Protein 7UE2 (pdb70)

Sequence (323 aa):
MDEEREKLKEKLK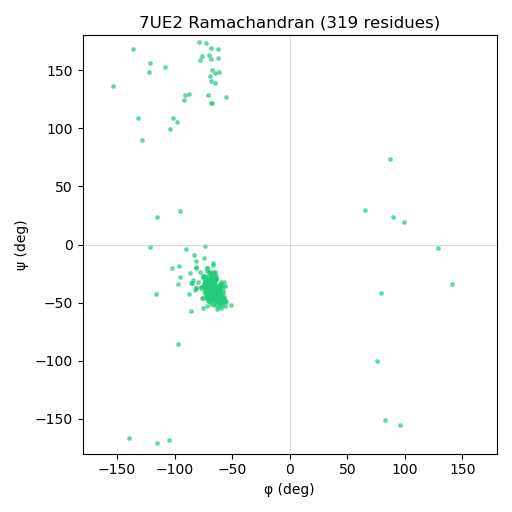EVLRRAKEAKKKGDKEKLIELAYEAAALAAWIIHKDSNDDEIVELAKEALKLVLEAAKEAKKNGDKEKLIKLAYLAAAVAAWIIHTDGDDDEIVELAKEALKLVLEAAKEAKKNGDKEKLIKLAYLAAAVAAWIITTDGDDDEIVELAKEALKLVLEAAKEAKKNGDKEKLIKLAYLAAAVAAWIIHTDGDDDEIVELAKEALKLVLEAAKEAKKNGDKEKLIKLAYLAAAVAAWIITTDGDDEEIVELAKEALKLVKEAAEEAEKQGDEELREKLRYLSEAVREWIERNDPLPPLPPLPPLPPLPPLPP

Radius of gyration: 20.96 Å; Cα contacts (8 Å, |Δi|>4): 457; chains: 2; bounding box: 50×65×43 Å

Structure (mmCIF, N/CA/C/O backbone):
data_7UE2
#
_entry.id   7UE2
#
_cell.length_a   124.470
_cell.length_b   124.470
_cell.length_c   104.960
_cell.angle_alpha   90.000
_cell.angle_beta   90.000
_cell.angle_gamma   90.000
#
_symmetry.space_group_name_H-M   'I 4 2 2'
#
loop_
_entity.id
_entity.type
_entity.pdbx_description
1 polymer RPB_PLP3_R6
2 polymer 'PLPx6 peptide'
#
loop_
_atom_site.group_PDB
_atom_site.id
_atom_site.type_symbol
_atom_site.label_atom_id
_atom_site.label_alt_id
_atom_site.label_comp_id
_atom_site.label_asym_id
_atom_site.label_entity_id
_atom_site.label_seq_id
_atom_site.pdbx_PDB_ins_code
_atom_site.Cartn_x
_atom_site.Cartn_y
_atom_site.Cartn_z
_atom_site.occupancy
_atom_site.B_iso_or_equiv
_atom_site.auth_seq_id
_atom_site.auth_comp_id
_atom_site.auth_asym_id
_atom_site.auth_atom_id
_atom_site.pdbx_PDB_model_num
ATOM 1 N N . MET A 1 1 ? -13.27361 -27.26458 -45.55649 1.000 109.62575 0 MET A N 1
ATOM 2 C CA . MET A 1 1 ? -14.20127 -26.14507 -45.45824 1.000 97.07361 0 MET A CA 1
ATOM 3 C C . MET A 1 1 ? -14.93560 -26.11647 -44.12768 1.000 99.69283 0 MET A C 1
ATOM 4 O O . MET A 1 1 ? -14.52339 -26.75688 -43.16373 1.000 101.20391 0 MET A O 1
ATOM 9 N N . ASP A 1 2 ? -16.03443 -25.36545 -44.09085 1.000 84.31778 1 ASP A N 1
ATOM 10 C CA . ASP A 1 2 ? -16.89292 -25.26890 -42.91343 1.000 83.05716 1 ASP A CA 1
ATOM 11 C C . ASP A 1 2 ? -18.13527 -26.10686 -43.19179 1.000 84.26778 1 ASP A C 1
ATOM 12 O O . ASP A 1 2 ? -19.05374 -25.66450 -43.88613 1.000 82.70802 1 ASP A O 1
ATOM 17 N N . GLU A 1 3 ? -18.15164 -27.32897 -42.65225 1.000 82.44588 2 GLU A N 1
ATOM 18 C CA . GLU A 1 3 ? -19.28078 -28.22702 -42.87098 1.000 84.72581 2 GLU A CA 1
ATOM 19 C C . GLU A 1 3 ? -20.58329 -27.62370 -42.36033 1.000 82.02384 2 GLU A C 1
ATOM 20 O O . GLU A 1 3 ? -21.65111 -27.87587 -42.93006 1.000 84.52982 2 GLU A O 1
ATOM 26 N N . GLU A 1 4 ? -20.51463 -26.81650 -41.29961 1.000 81.99923 3 GLU A N 1
ATOM 27 C CA . GLU A 1 4 ? -21.72514 -26.23159 -40.73274 1.000 77.04283 3 GLU A CA 1
ATOM 28 C C . GLU A 1 4 ? -22.31825 -25.17095 -41.65483 1.000 79.50418 3 GLU A C 1
ATOM 29 O O . GLU A 1 4 ? -23.54420 -25.06972 -41.77702 1.000 77.22427 3 GLU A O 1
ATOM 35 N N . ARG A 1 5 ? -21.47034 -24.37262 -42.31173 1.000 93.12287 4 ARG A N 1
ATOM 36 C CA . ARG A 1 5 ? -21.96059 -23.45290 -43.33759 1.000 91.03297 4 ARG A CA 1
ATOM 37 C C . ARG A 1 5 ? -22.73932 -24.19821 -44.41476 1.000 93.30649 4 ARG A C 1
ATOM 38 O O . ARG A 1 5 ? -23.84182 -23.78947 -44.79630 1.000 94.25449 4 ARG A O 1
ATOM 46 N N . GLU A 1 6 ? -22.17505 -25.29909 -44.91791 1.000 84.01156 5 GLU A N 1
ATOM 47 C CA . GLU A 1 6 ? -22.81840 -26.04341 -45.99632 1.000 83.15915 5 GLU A CA 1
ATOM 48 C C . GLU A 1 6 ? -24.15603 -26.61906 -45.54674 1.000 80.96679 5 GLU A C 1
ATOM 49 O O . GLU A 1 6 ? -25.16293 -26.49936 -46.25317 1.000 79.84940 5 GLU A O 1
ATOM 55 N N . LYS A 1 7 ? -24.18648 -27.24663 -44.36712 1.000 83.70715 6 LYS A N 1
ATOM 56 C CA . LYS A 1 7 ? -25.43028 -27.82955 -43.86969 1.000 80.66275 6 LYS A CA 1
ATOM 57 C C . LYS A 1 7 ? -26.48515 -26.75847 -43.62348 1.000 79.44542 6 LYS A C 1
ATOM 58 O O . LYS A 1 7 ? -27.64433 -26.91412 -44.02220 1.000 79.11904 6 LYS A O 1
ATOM 64 N N . LEU A 1 8 ? -26.10471 -25.66496 -42.95735 1.000 75.90342 7 LEU A N 1
ATOM 65 C CA . LEU A 1 8 ? -27.03518 -24.55366 -42.78455 1.000 76.25790 7 LEU A CA 1
ATOM 66 C C . LEU A 1 8 ? -27.50375 -24.00698 -44.12527 1.000 75.47987 7 LEU A C 1
ATOM 67 O O . LEU A 1 8 ? -28.66091 -23.59315 -44.25712 1.000 75.51921 7 LEU A O 1
ATOM 72 N N . LYS A 1 9 ? -26.62774 -24.01405 -45.13115 1.000 76.80218 8 LYS A N 1
ATOM 73 C CA . LYS A 1 9 ? -26.99775 -23.51212 -46.44926 1.000 75.58640 8 LYS A CA 1
ATOM 74 C C . LYS A 1 9 ? -28.07265 -24.38595 -47.08835 1.000 79.99113 8 LYS A C 1
ATOM 75 O O . LYS A 1 9 ? -29.11972 -23.88680 -47.51644 1.000 79.90428 8 LYS A O 1
ATOM 81 N N . GLU A 1 10 ? -27.83822 -25.69957 -47.15157 1.000 82.40597 9 GLU A N 1
ATOM 82 C CA . GLU A 1 10 ? -28.81310 -26.58624 -47.78006 1.000 83.41526 9 GLU A CA 1
ATOM 83 C C . GLU A 1 10 ? -30.05193 -26.77133 -46.91146 1.000 83.24015 9 GLU A C 1
ATOM 84 O O . GLU A 1 10 ? -31.14387 -27.01526 -47.43759 1.000 82.71951 9 GLU A O 1
ATOM 90 N N . LYS A 1 11 ? -29.90703 -26.66167 -45.58873 1.000 82.86050 10 LYS A N 1
ATOM 91 C CA . LYS A 1 11 ? -31.06738 -26.75782 -44.70928 1.000 79.88533 10 LYS A CA 1
ATOM 92 C C . LYS A 1 11 ? -31.98351 -25.55395 -44.88577 1.000 84.14383 10 LYS A C 1
ATOM 93 O O . LYS A 1 11 ? -33.20864 -25.70293 -44.95487 1.000 90.34219 10 LYS A O 1
ATOM 99 N N . LEU A 1 12 ? -31.40692 -24.35285 -44.97167 1.000 82.15160 11 LEU A N 1
ATOM 100 C CA . LEU A 1 12 ? -32.21559 -23.16148 -45.21049 1.000 80.28841 11 LEU A CA 1
ATOM 101 C C . LEU A 1 12 ? -32.81766 -23.17451 -46.61007 1.000 81.56098 11 LEU A C 1
ATOM 102 O O . LEU A 1 12 ? -33.96183 -22.74745 -46.80430 1.000 84.80546 11 LEU A O 1
ATOM 107 N N . LYS A 1 13 ? -32.06477 -23.66358 -47.59692 1.000 84.57232 12 LYS A N 1
ATOM 108 C CA . LYS A 1 13 ? -32.60169 -23.77259 -48.94769 1.000 82.37266 12 LYS A CA 1
ATOM 109 C C . LYS A 1 13 ? -33.73149 -24.79348 -49.00902 1.000 92.62995 12 LYS A C 1
ATOM 110 O O . LYS A 1 13 ? -34.66464 -24.64071 -49.80615 1.000 92.88798 12 LYS A O 1
ATOM 116 N N . GLU A 1 14 ? -33.67069 -25.82962 -48.16902 1.000 113.99549 13 GLU A N 1
ATOM 117 C CA . GLU A 1 14 ? -34.79205 -26.75582 -48.04301 1.000 113.25113 13 GLU A CA 1
ATOM 118 C C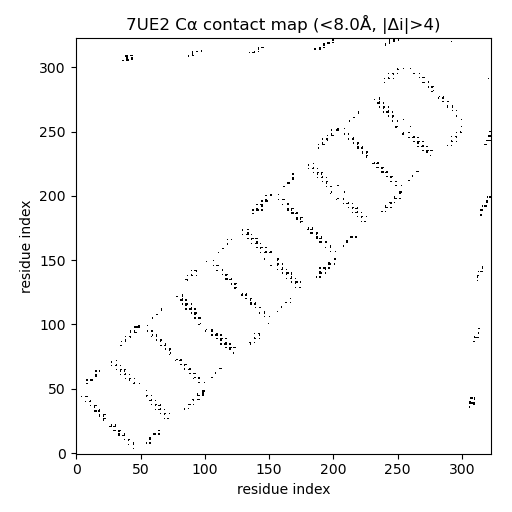 . GLU A 1 14 ? -36.04351 -26.03959 -47.55524 1.000 109.03331 13 GLU A C 1
ATOM 119 O O . GLU A 1 14 ? -37.12264 -26.17557 -48.14333 1.000 114.11228 13 GLU A O 1
ATOM 125 N N . VAL A 1 15 ? -35.91521 -25.27807 -46.46644 1.000 91.29271 14 VAL A N 1
ATOM 126 C CA . VAL A 1 15 ? -37.07733 -24.64873 -45.84682 1.000 89.13142 14 VAL A CA 1
ATOM 127 C C . VAL A 1 15 ? -37.74658 -23.68607 -46.81954 1.000 89.56461 14 VAL A C 1
ATOM 128 O O . VAL A 1 15 ? -38.97802 -23.58422 -46.86614 1.000 86.19124 14 VAL A O 1
ATOM 132 N N . LEU A 1 16 ? -36.95100 -22.97816 -47.62401 1.000 87.55828 15 LEU A N 1
ATOM 133 C CA . LEU A 1 16 ? -37.52847 -22.06272 -48.60293 1.000 86.78249 15 LEU A CA 1
ATOM 134 C C . LEU A 1 16 ? -38.27697 -22.82385 -49.69138 1.000 92.81324 15 LEU A C 1
ATOM 135 O O . LEU A 1 16 ? -39.30350 -22.35132 -50.19404 1.000 98.54008 15 LEU A O 1
ATOM 140 N N . ARG A 1 17 ? -37.77945 -24.00580 -50.06289 1.000 96.05626 16 ARG A N 1
ATOM 141 C CA . ARG A 1 17 ? -38.48360 -24.85079 -51.02341 1.000 95.05791 16 ARG A CA 1
ATOM 142 C C . ARG A 1 17 ? -39.82696 -25.30870 -50.46914 1.000 95.77664 16 ARG A C 1
ATOM 143 O O . ARG A 1 17 ? -40.86486 -25.17131 -51.12658 1.000 97.23934 16 ARG A O 1
ATOM 151 N N . ARG A 1 18 ? -39.82030 -25.86702 -49.25667 1.000 96.54409 17 ARG A N 1
ATOM 152 C CA . ARG A 1 18 ? -41.05918 -26.30418 -48.62033 1.000 94.63262 17 ARG A CA 1
ATOM 153 C C . ARG A 1 18 ? -42.02399 -25.14127 -48.42004 1.000 95.67412 17 ARG A C 1
ATOM 154 O O . ARG A 1 18 ? -43.23846 -25.29479 -48.59654 1.000 98.55490 17 ARG A O 1
ATOM 162 N N . ALA A 1 19 ? -41.50320 -23.96880 -48.04964 1.000 96.98994 18 ALA A N 1
ATOM 163 C CA . ALA A 1 19 ? -42.36789 -22.81120 -47.84542 1.000 90.97259 18 ALA A CA 1
ATOM 164 C C . ALA A 1 19 ? -43.01457 -22.37118 -49.15069 1.000 96.54448 18 ALA A C 1
ATOM 165 O O . ALA A 1 19 ? -44.20579 -22.03958 -49.18150 1.000 97.77934 18 ALA A O 1
ATOM 167 N N . LYS A 1 20 ? -42.24723 -22.36757 -50.24018 1.000 93.29987 19 LYS A N 1
ATOM 168 C CA . LYS A 1 20 ? -42.81112 -22.02361 -51.53741 1.000 97.41356 19 LYS A CA 1
ATOM 169 C C . LYS A 1 20 ? -43.80652 -23.07408 -52.01103 1.000 103.97382 19 LYS A C 1
ATOM 170 O O . LYS A 1 20 ? -44.69952 -22.75670 -52.80473 1.000 107.18697 19 LYS A O 1
ATOM 176 N N . GLU A 1 21 ? -43.68150 -24.30973 -51.52202 1.000 117.01336 20 GLU A N 1
ATOM 177 C CA . GLU A 1 21 ? -44.66726 -25.34829 -51.80183 1.000 118.90447 20 GLU A CA 1
ATOM 178 C C . GLU A 1 21 ? -45.93509 -25.14559 -50.97929 1.000 114.83341 20 GLU A C 1
ATOM 179 O O . GLU A 1 21 ? -47.04768 -25.24321 -51.50780 1.000 120.26367 20 GLU A O 1
ATOM 185 N N . ALA A 1 22 ? -45.78477 -24.86394 -49.68194 1.000 107.21279 21 ALA A N 1
ATOM 186 C CA . ALA A 1 22 ? -46.95087 -24.65900 -48.82753 1.000 106.51185 21 ALA A CA 1
ATOM 187 C C . ALA A 1 22 ? -47.72133 -23.40899 -49.23404 1.000 111.94960 21 ALA A C 1
ATOM 188 O O . ALA A 1 22 ? -48.95475 -23.37670 -49.14728 1.000 114.39872 21 ALA A O 1
ATOM 190 N N . LYS A 1 23 ? -47.01167 -22.36776 -49.67319 1.000 108.94376 22 LYS A N 1
ATOM 191 C CA . LYS A 1 23 ? -47.68119 -21.18220 -50.19793 1.000 106.58740 22 LYS A CA 1
ATOM 192 C C . LYS A 1 23 ? -48.48032 -21.52351 -51.44869 1.000 107.22493 22 LYS A C 1
ATOM 193 O O . LYS A 1 23 ? -49.64631 -21.13405 -51.58372 1.000 104.02483 22 LYS A O 1
ATOM 199 N N . LYS A 1 24 ? -47.86277 -22.26152 -52.37451 1.000 108.50743 23 LYS A N 1
ATOM 200 C CA . LYS A 1 24 ? -48.56308 -22.68904 -53.58037 1.000 109.16425 23 LYS A CA 1
ATOM 201 C C . LYS A 1 24 ? -49.73666 -23.60132 -53.24392 1.000 112.73418 23 LYS A C 1
ATOM 202 O O . LYS A 1 24 ? -50.80793 -23.49720 -53.85291 1.000 111.45103 23 LYS A O 1
ATOM 208 N N . LYS A 1 25 ? -49.55916 -24.49259 -52.26426 1.000 116.74388 24 LYS A N 1
ATOM 209 C CA . LYS A 1 25 ? -50.59780 -25.47160 -51.95736 1.000 110.99271 24 LYS A CA 1
ATOM 210 C C . LYS A 1 25 ? -51.78659 -24.81944 -51.26030 1.000 108.76269 24 LYS A C 1
ATOM 211 O O . LYS A 1 25 ? -52.94140 -25.10570 -51.59588 1.000 106.48108 24 LYS A O 1
ATOM 217 N N . GLY A 1 26 ? -51.53033 -23.94164 -50.29336 1.000 114.43842 25 GLY A N 1
ATOM 218 C CA . GLY A 1 26 ? -52.60552 -23.18225 -49.68651 1.000 114.20191 25 GLY A CA 1
ATOM 219 C C . GLY A 1 26 ? -52.66535 -23.20346 -48.17104 1.000 120.00348 25 GLY A C 1
ATOM 220 O O . GLY A 1 26 ? -53.52664 -22.54139 -47.58624 1.000 118.03654 25 GLY A O 1
ATOM 221 N N . ASP A 1 27 ? -51.77719 -23.94636 -47.51301 1.000 132.26732 26 ASP A N 1
ATOM 222 C CA . ASP A 1 27 ? -51.77125 -24.00341 -46.05631 1.000 130.59911 26 ASP A CA 1
ATOM 223 C C . ASP A 1 27 ? -50.91587 -22.86801 -45.50856 1.000 125.33475 26 ASP A C 1
ATOM 224 O O . ASP A 1 27 ? -49.76757 -22.68525 -45.92705 1.000 122.86532 26 ASP A O 1
ATOM 229 N N . LYS A 1 28 ? -51.48023 -22.11353 -44.56741 1.000 120.81802 27 LYS A N 1
ATOM 230 C CA . LYS A 1 28 ? -50.84404 -20.91168 -44.04567 1.000 111.76041 27 LYS A CA 1
ATOM 231 C C . LYS A 1 28 ? -50.08929 -21.14103 -42.74595 1.000 105.90885 27 LYS A C 1
ATOM 232 O O . LYS A 1 28 ? -49.05504 -20.50262 -42.52357 1.000 98.40603 27 LYS A O 1
ATOM 238 N N . GLU A 1 29 ? -50.57546 -22.03751 -41.88572 1.000 111.09753 28 GLU A N 1
ATOM 239 C CA . GLU A 1 29 ? -49.95889 -22.20042 -40.57404 1.000 108.66567 28 GLU A CA 1
ATOM 240 C C . GLU A 1 29 ? -48.59060 -22.86156 -40.68127 1.000 108.24169 28 GLU A C 1
ATOM 241 O O . GLU A 1 29 ? -47.67844 -22.53542 -39.91264 1.000 108.23801 28 GLU A O 1
ATOM 247 N N . LYS A 1 30 ? -48.42554 -23.79575 -41.62206 1.000 103.36339 29 LYS A N 1
ATOM 248 C CA . LYS A 1 30 ? -47.09534 -24.33886 -41.87231 1.000 99.32784 29 LYS A CA 1
ATOM 249 C C . LYS A 1 30 ? -46.17539 -23.28627 -42.47323 1.000 94.85010 29 LYS A C 1
ATOM 250 O O . LYS A 1 30 ? -44.96745 -23.29811 -42.21097 1.000 90.90393 29 LYS A O 1
ATOM 256 N N . LEU A 1 31 ? -46.72574 -22.36976 -43.27405 1.000 93.06894 30 LEU A N 1
ATOM 257 C CA . LEU A 1 31 ? -45.91490 -21.29466 -43.83267 1.000 85.33637 30 LEU A CA 1
ATOM 258 C C . LEU A 1 31 ? -45.39331 -20.36820 -42.74166 1.000 81.59769 30 LEU A C 1
ATOM 259 O O . LEU A 1 31 ? -44.30301 -19.80202 -42.87944 1.000 77.54296 30 LEU A O 1
ATOM 264 N N . ILE A 1 32 ? -46.14832 -20.20471 -41.65354 1.000 82.24870 31 ILE A N 1
ATOM 265 C CA . ILE A 1 32 ? -45.65035 -19.43028 -40.52171 1.000 80.12380 31 ILE A CA 1
ATOM 266 C C . ILE A 1 32 ? -44.57403 -20.20971 -39.77621 1.000 80.06050 31 ILE A C 1
ATOM 267 O O . ILE A 1 32 ? -43.53851 -19.65007 -39.39275 1.000 74.72110 31 ILE A O 1
ATOM 272 N N . GLU A 1 33 ? -44.80098 -21.50967 -39.55717 1.000 79.17918 32 GLU A N 1
ATOM 273 C CA . GLU A 1 33 ? -43.78008 -22.35743 -38.94568 1.000 79.86811 32 GLU A CA 1
ATOM 274 C C . GLU A 1 33 ? -42.48692 -22.32202 -39.75016 1.000 74.02416 32 GLU A C 1
ATOM 275 O O . GLU A 1 33 ? -41.40008 -22.12417 -39.19488 1.000 69.20555 32 GLU A O 1
ATOM 281 N N . LEU A 1 34 ? -42.58960 -22.50690 -41.06907 1.000 74.55355 33 LEU A N 1
ATOM 282 C CA . LEU A 1 34 ? -41.40340 -22.48245 -41.91730 1.000 77.49157 33 LEU A CA 1
ATOM 283 C C . LEU A 1 34 ? -40.73227 -21.11579 -41.90647 1.000 68.86595 33 LEU A C 1
ATOM 284 O O . LEU A 1 34 ? -39.51270 -21.02314 -42.08500 1.000 68.99328 33 LEU A O 1
ATOM 289 N N . ALA A 1 35 ? -41.50471 -20.04802 -41.69444 1.000 72.92786 34 ALA A N 1
ATOM 290 C CA . ALA A 1 35 ? -40.90688 -18.72652 -41.54999 1.000 64.01869 34 ALA A CA 1
ATOM 291 C C . ALA A 1 35 ? -40.09533 -18.62993 -40.26436 1.000 62.91727 34 ALA A C 1
ATOM 292 O O . ALA A 1 35 ? -39.01041 -18.03650 -40.25527 1.000 66.34596 34 ALA A O 1
ATOM 294 N N . TYR A 1 36 ? -40.60575 -19.20088 -39.16840 1.000 59.09522 35 TYR A N 1
ATOM 295 C CA . TYR A 1 36 ? -39.83964 -19.23642 -37.92590 1.000 60.27550 35 TYR A CA 1
ATOM 296 C C . TYR A 1 36 ? -38.49714 -19.92229 -38.14253 1.000 63.68125 35 TYR A C 1
ATOM 297 O O . TYR A 1 36 ? -37.44721 -19.40765 -37.74004 1.000 61.66147 35 TYR A O 1
ATOM 306 N N . GLU A 1 37 ? -38.51674 -21.08781 -38.79222 1.000 66.61241 36 GLU A N 1
ATOM 307 C CA . GLU A 1 37 ? -37.29322 -21.85522 -38.99336 1.000 68.33911 36 GLU A CA 1
ATOM 308 C C . GLU A 1 37 ? -36.34533 -21.14702 -39.95149 1.000 64.40774 36 GLU A C 1
ATOM 309 O O . GLU A 1 37 ? -35.12351 -21.18468 -39.76359 1.000 60.85917 36 GLU A O 1
ATOM 315 N N . ALA A 1 38 ? -36.88778 -20.49756 -40.98422 1.000 61.73444 37 ALA A N 1
ATOM 316 C CA . ALA A 1 38 ? -36.03845 -19.77626 -41.92474 1.000 64.02845 37 ALA A CA 1
ATOM 317 C C . ALA A 1 38 ? -35.31334 -18.62386 -41.24041 1.000 62.73396 37 ALA A C 1
ATOM 318 O O . ALA A 1 38 ? -34.12863 -18.38497 -41.50200 1.000 60.14228 37 ALA A O 1
ATOM 320 N N . ALA A 1 39 ? -36.00485 -17.90750 -40.34774 1.000 59.35285 38 ALA A N 1
ATOM 321 C CA . ALA A 1 39 ? -35.38433 -16.77820 -39.66181 1.000 61.44376 38 ALA A CA 1
ATOM 322 C C . ALA A 1 39 ? -34.25180 -17.23624 -38.75082 1.000 60.12853 38 ALA A C 1
ATOM 323 O O . ALA A 1 39 ? -33.16911 -16.63699 -38.74866 1.000 55.85402 38 ALA A O 1
ATOM 325 N N . ALA A 1 40 ? -34.48027 -18.28921 -37.96389 1.000 55.53694 39 ALA A N 1
ATOM 326 C CA . ALA A 1 40 ? -33.42920 -18.77044 -37.07303 1.000 56.16009 39 ALA A CA 1
ATOM 327 C C . ALA A 1 40 ? -32.22978 -19.27789 -37.86379 1.000 60.78660 39 ALA A C 1
ATOM 328 O O . ALA A 1 40 ? -31.07670 -19.02677 -37.49002 1.000 61.97194 39 ALA A O 1
ATOM 330 N N . LEU A 1 41 ? -32.48290 -19.98461 -38.96869 1.000 59.93247 40 LEU A N 1
ATOM 331 C CA . LEU A 1 41 ? -31.39216 -20.42709 -39.83151 1.000 59.91873 40 LEU A CA 1
ATOM 332 C C . LEU A 1 41 ? -30.65331 -19.24184 -40.43847 1.000 59.85284 40 LEU A C 1
ATOM 333 O O . LEU A 1 41 ? -29.41856 -19.24038 -40.50873 1.000 58.58665 40 LEU A O 1
ATOM 338 N N . ALA A 1 42 ? -31.39205 -18.22016 -40.87622 1.000 59.06214 41 ALA A N 1
ATOM 339 C CA . ALA A 1 42 ? -30.76275 -17.07762 -41.52791 1.000 57.37006 41 ALA A CA 1
ATOM 340 C C . ALA A 1 42 ? -29.92455 -16.26892 -40.54439 1.000 60.62733 41 ALA A C 1
ATOM 341 O O . ALA A 1 42 ? -28.76104 -15.95554 -40.81985 1.000 57.19550 41 ALA A O 1
ATOM 343 N N . ALA A 1 43 ? -30.49635 -15.91996 -39.38872 1.000 58.39580 42 ALA A N 1
ATOM 344 C CA . ALA A 1 43 ? -29.76919 -15.07889 -38.44270 1.000 57.02588 42 ALA A CA 1
ATOM 345 C C . ALA A 1 43 ? -28.52725 -15.77600 -37.90453 1.000 61.39154 42 ALA A C 1
ATOM 346 O O . ALA A 1 43 ? -27.53755 -15.11035 -37.57509 1.000 56.96902 42 ALA A O 1
ATOM 348 N N . TRP A 1 44 ? -28.55404 -17.10554 -37.81082 1.000 55.86437 43 TRP A N 1
ATOM 349 C CA . TRP A 1 44 ? -27.38118 -17.82675 -37.33420 1.000 57.69674 43 TRP A CA 1
ATOM 350 C C . TRP A 1 44 ? -26.34305 -18.02370 -38.43322 1.000 61.77646 43 TRP A C 1
ATOM 351 O O . TRP A 1 44 ? -25.13979 -17.93064 -38.16862 1.000 56.72957 43 TRP A O 1
ATOM 362 N N . ILE A 1 45 ? -26.77728 -18.27979 -39.67084 1.000 59.99876 44 ILE A N 1
ATOM 363 C CA . ILE A 1 45 ? -25.81475 -18.50253 -40.74444 1.000 60.68911 44 ILE A CA 1
ATOM 364 C C . ILE A 1 45 ? -25.02132 -17.23577 -41.04891 1.000 66.33411 44 ILE A C 1
ATOM 365 O O . ILE A 1 45 ? -23.95176 -17.31032 -41.66355 1.000 72.78668 44 ILE A O 1
ATOM 370 N N . ILE A 1 46 ? -25.50423 -16.07197 -40.61832 1.000 63.42404 45 ILE A N 1
ATOM 371 C CA . ILE A 1 46 ? -24.78255 -14.81784 -40.78100 1.000 63.22220 45 ILE A CA 1
ATOM 372 C C . ILE A 1 46 ? -24.38750 -14.22562 -39.43022 1.000 65.38265 45 ILE A C 1
ATOM 373 O O . ILE A 1 46 ? -24.17295 -13.02308 -39.31901 1.000 64.41560 45 ILE A O 1
ATOM 378 N N . HIS A 1 47 ? -24.28641 -15.06599 -38.39644 1.000 63.27379 46 HIS A N 1
ATOM 379 C CA . HIS A 1 47 ? -23.94618 -14.56854 -37.06920 1.000 62.21614 46 HIS A CA 1
ATOM 380 C C . HIS A 1 47 ? -22.52508 -14.02306 -36.99807 1.000 63.80865 46 HIS A C 1
ATOM 381 O O . HIS A 1 47 ? -22.19542 -13.31223 -36.04100 1.000 67.55249 46 HIS A O 1
ATOM 388 N N . LYS A 1 48 ? -21.67994 -14.33555 -37.97784 1.000 70.60730 47 LYS A N 1
ATOM 389 C CA . LYS A 1 48 ? -20.38131 -13.69448 -38.11232 1.000 80.41440 47 LYS A CA 1
ATOM 390 C C . LYS A 1 48 ? -20.15894 -13.34875 -39.57716 1.000 93.29608 47 LYS A C 1
ATOM 391 O O . LYS A 1 48 ? -20.89804 -13.78919 -40.46128 1.000 90.92210 47 LYS A O 1
ATOM 397 N N . ASP A 1 49 ? -19.12879 -12.54322 -39.82226 1.000 123.08446 48 ASP A N 1
ATOM 398 C CA . ASP A 1 49 ? -18.88719 -11.99401 -41.15034 1.000 129.88974 48 ASP A CA 1
ATOM 399 C C . ASP A 1 49 ? -18.46704 -13.09817 -42.11349 1.000 134.64263 48 ASP A C 1
ATOM 400 O O . ASP A 1 49 ? -17.47174 -13.79273 -41.88146 1.000 139.33298 48 ASP A O 1
ATOM 405 N N . SER A 1 50 ? -19.22604 -13.25575 -43.19426 1.000 123.02532 49 SER A N 1
ATOM 406 C CA . SER A 1 50 ? -18.95475 -14.25110 -44.21847 1.000 123.47677 49 SER A CA 1
ATOM 407 C C . SER A 1 50 ? -18.78373 -13.56340 -45.56614 1.000 133.35179 49 SER A C 1
ATOM 408 O O . SER A 1 50 ? -19.39885 -12.52692 -45.83507 1.000 135.02816 49 SER A O 1
ATOM 411 N N . ASN A 1 51 ? -17.93909 -14.15107 -46.41430 1.000 132.30741 50 ASN A N 1
ATOM 412 C CA . ASN A 1 51 ? -17.63766 -13.57914 -47.71992 1.000 133.16925 50 ASN A CA 1
ATOM 413 C C . ASN A 1 51 ? -18.47740 -14.16293 -48.84605 1.000 130.38178 50 ASN A C 1
ATOM 414 O O . ASN A 1 51 ? -18.56751 -13.54575 -49.91353 1.000 130.77176 50 ASN A O 1
ATOM 419 N N . ASP A 1 52 ? -19.08594 -15.32659 -48.63682 1.000 133.07729 51 ASP A N 1
ATOM 420 C CA . ASP A 1 52 ? -19.87174 -15.96483 -49.68296 1.000 129.29083 51 ASP A CA 1
ATOM 421 C C . ASP A 1 52 ? -21.15871 -15.18606 -49.92603 1.000 119.78244 51 ASP A C 1
ATOM 422 O O . ASP A 1 52 ? -21.90421 -14.88671 -48.98755 1.000 113.09312 51 ASP A O 1
ATOM 427 N N . ASP A 1 53 ? -21.41626 -14.86055 -51.19566 1.000 124.65520 52 ASP A N 1
ATOM 428 C CA . ASP A 1 53 ? -22.63217 -14.14326 -51.56031 1.000 117.49408 52 ASP A CA 1
ATOM 429 C C . ASP A 1 53 ? -23.86768 -15.02921 -51.49089 1.000 107.10958 52 ASP A C 1
ATOM 430 O O . ASP A 1 53 ? -24.97543 -14.52149 -51.29047 1.000 110.59778 52 ASP A O 1
ATOM 435 N N . GLU A 1 54 ? -23.71069 -16.34199 -51.67161 1.000 106.06661 53 GLU A N 1
ATOM 436 C CA . GLU A 1 54 ? -24.86629 -17.22898 -51.58574 1.000 102.37343 53 GLU A CA 1
ATOM 437 C C . GLU A 1 54 ? -25.46164 -17.22452 -50.18363 1.000 96.14562 53 GLU A C 1
ATOM 438 O O . GLU A 1 54 ? -26.67298 -17.40975 -50.02270 1.000 89.25150 53 GLU A O 1
ATOM 444 N N . ILE A 1 55 ? -24.63634 -16.98669 -49.16198 1.000 95.41846 54 ILE A N 1
ATOM 445 C CA . ILE A 1 55 ? -25.14323 -16.95778 -47.79400 1.000 84.63120 54 ILE A CA 1
ATOM 446 C C . ILE A 1 55 ? -26.06541 -15.76250 -47.58963 1.000 84.12009 54 ILE A C 1
ATOM 447 O O . ILE A 1 55 ? -27.11388 -15.87221 -46.94170 1.000 79.82660 54 ILE A O 1
ATOM 452 N N . VAL A 1 56 ? -25.70159 -14.60634 -48.14421 1.000 85.48937 55 VAL A N 1
ATOM 453 C CA . VAL A 1 56 ? -26.49842 -13.41210 -47.89498 1.000 81.80810 55 VAL A CA 1
ATOM 454 C C . VAL A 1 56 ? -27.79229 -13.43276 -48.70552 1.000 80.39133 55 VAL A C 1
ATOM 455 O O . VAL A 1 56 ? -28.79562 -12.84776 -48.28341 1.000 77.40255 55 VAL A O 1
ATOM 459 N N . GLU A 1 57 ? -27.81680 -14.11050 -49.85662 1.000 76.41204 56 GLU A N 1
ATOM 460 C CA . GLU A 1 57 ? -29.06007 -14.17747 -50.61876 1.000 81.48121 56 GLU A CA 1
ATOM 461 C C . GLU A 1 57 ? -30.10323 -15.02125 -49.89643 1.000 79.10161 56 GLU A C 1
ATOM 462 O O . GLU A 1 57 ? -31.27058 -14.62671 -49.79739 1.000 78.53974 56 GLU A O 1
ATOM 468 N N . LEU A 1 58 ? -29.70707 -16.19815 -49.40122 1.000 80.71706 57 LEU A N 1
ATOM 469 C CA . LEU A 1 58 ? -30.64204 -17.02440 -48.64213 1.000 78.13105 57 LEU A CA 1
ATOM 470 C C . LEU A 1 58 ? -31.19003 -16.27213 -47.43918 1.000 70.85140 57 LEU A C 1
ATOM 471 O O . LEU A 1 58 ? -32.36653 -16.42137 -47.08987 1.000 74.38491 57 LEU A O 1
ATOM 476 N N . ALA A 1 59 ? -30.35587 -15.45202 -46.79727 1.000 70.25232 58 ALA A N 1
ATOM 477 C CA . ALA A 1 59 ? -30.84223 -14.63625 -45.69135 1.000 68.96665 58 ALA A CA 1
ATOM 478 C C . ALA A 1 59 ? -31.89172 -13.63624 -46.16453 1.000 67.59640 58 ALA A C 1
ATOM 479 O O . ALA A 1 59 ? -32.92187 -13.45101 -45.50658 1.000 61.48033 58 ALA A O 1
ATOM 481 N N . LYS A 1 60 ? -31.65501 -12.98892 -47.30971 1.000 65.92181 59 LYS A N 1
ATOM 482 C CA . LYS A 1 60 ? -32.62901 -12.03323 -47.82719 1.000 64.49865 59 LYS A CA 1
ATOM 483 C C . LYS A 1 60 ? -33.91182 -12.73239 -48.25937 1.000 66.96000 59 LYS A C 1
ATOM 484 O O . LYS A 1 60 ? -35.01348 -12.22751 -48.01184 1.000 63.57942 59 LYS A O 1
ATOM 490 N N . GLU A 1 61 ? -33.79188 -13.89511 -48.90491 1.000 68.50475 60 GLU A N 1
ATOM 491 C CA . GLU A 1 61 ? -34.98125 -14.65150 -49.27990 1.000 66.58241 60 GLU A CA 1
ATOM 492 C C . GLU A 1 61 ? -35.72392 -15.16825 -48.05481 1.000 63.85134 60 GLU A C 1
ATOM 493 O O . GLU A 1 61 ? -36.95608 -15.26911 -48.07678 1.000 64.08806 60 GLU A O 1
ATOM 499 N N . ALA A 1 62 ? -34.99771 -15.49857 -46.98355 1.000 62.32236 61 ALA A N 1
ATOM 500 C CA . ALA A 1 62 ? -35.65203 -15.86343 -45.73176 1.000 61.94072 61 ALA A CA 1
ATOM 501 C C . ALA A 1 62 ? -36.41848 -14.68224 -45.15338 1.000 64.97468 61 ALA A C 1
ATOM 502 O O . ALA A 1 62 ? -37.55365 -14.83872 -44.68561 1.000 61.72276 61 ALA A O 1
ATOM 504 N N . LEU A 1 63 ? -35.81074 -13.49327 -45.17524 1.000 61.42240 62 LEU A N 1
ATOM 505 C CA . LEU A 1 63 ? -36.50792 -12.29130 -44.73336 1.000 58.06000 62 LEU A CA 1
ATOM 506 C C . LEU A 1 63 ? -37.76947 -12.06703 -45.55603 1.000 60.52422 62 LEU A C 1
ATOM 507 O O . LEU A 1 63 ? -38.84483 -11.80128 -45.00634 1.000 55.79034 62 LEU A O 1
ATOM 512 N N . LYS A 1 64 ? -37.65101 -12.17236 -46.88323 1.000 60.61421 63 LYS A N 1
ATOM 513 C CA . LYS A 1 64 ? -38.81728 -12.05461 -47.75303 1.000 60.98782 63 LYS A CA 1
ATOM 514 C C . LYS A 1 64 ? -39.89428 -13.06363 -47.36957 1.000 65.70177 63 LYS A C 1
ATOM 515 O O . LYS A 1 64 ? -41.09222 -12.76597 -47.45091 1.000 69.58524 63 LYS A O 1
ATOM 521 N N . LEU A 1 65 ? -39.48659 -14.25995 -46.93567 1.000 67.07315 64 LEU A N 1
ATOM 522 C CA . LEU A 1 65 ? -40.45631 -15.24620 -46.46988 1.000 66.76962 64 LEU A CA 1
ATOM 523 C C . LEU A 1 65 ? -41.13167 -14.79627 -45.18051 1.000 65.91745 64 LEU A C 1
ATOM 524 O O . LEU A 1 65 ? -42.34007 -14.99132 -45.00669 1.000 74.86210 64 LEU A O 1
ATOM 529 N N . VAL A 1 66 ? -40.36821 -14.20088 -44.26268 1.000 62.80953 65 VAL A N 1
ATOM 530 C CA . VAL A 1 66 ? -40.94564 -13.73160 -43.00654 1.000 62.21478 65 VAL A CA 1
ATOM 531 C C . VAL A 1 66 ? -41.95410 -12.62042 -43.26616 1.000 68.61866 65 VAL A C 1
ATOM 532 O O . VAL A 1 66 ? -43.01597 -12.56411 -42.63326 1.000 68.06550 65 VAL A O 1
ATOM 536 N N . LEU A 1 67 ? -41.64172 -11.72132 -44.20259 1.000 66.20188 66 LEU A N 1
ATOM 537 C CA . LEU A 1 67 ? -42.57019 -10.64527 -44.52723 1.000 64.11880 66 LEU A CA 1
ATOM 538 C C . LEU A 1 67 ? -43.82411 -11.18543 -45.20154 1.000 69.23485 66 LEU A C 1
ATOM 539 O O . LEU A 1 67 ? -44.93413 -10.71965 -44.92089 1.000 75.95644 66 LEU A O 1
ATOM 544 N N . GLU A 1 68 ? -43.66998 -12.16628 -46.09447 1.000 71.57822 67 GLU A N 1
ATOM 545 C CA . GLU A 1 68 ? -44.84040 -12.79810 -46.69486 1.000 76.44258 67 GLU A CA 1
ATOM 546 C C . GLU A 1 68 ? -45.69128 -13.48930 -45.63819 1.000 77.62903 67 GLU A C 1
ATOM 547 O O . GLU A 1 68 ? -46.92054 -13.35475 -45.63463 1.000 85.43491 67 GLU A O 1
ATOM 553 N N . ALA A 1 69 ? -45.05453 -14.22562 -44.72513 1.000 71.24018 68 ALA A N 1
ATOM 554 C CA . ALA A 1 69 ? -45.78821 -14.85176 -43.63305 1.000 75.99213 68 ALA A CA 1
ATOM 555 C C . ALA A 1 69 ? -46.39839 -13.82893 -42.68480 1.000 78.02711 68 ALA A C 1
ATOM 556 O O . ALA A 1 69 ? -47.37720 -14.14359 -42.00026 1.000 85.03523 68 ALA A O 1
ATOM 558 N N . ALA A 1 70 ? -45.85399 -12.61317 -42.63620 1.000 78.40878 69 ALA A N 1
ATOM 559 C CA . ALA A 1 70 ? -46.39797 -11.59693 -41.74315 1.000 76.82734 69 ALA A CA 1
ATOM 560 C C . ALA A 1 70 ? -47.68207 -10.99004 -42.29378 1.000 80.97243 69 ALA A C 1
ATOM 561 O O . ALA A 1 70 ? -48.60869 -10.69526 -41.53025 1.000 80.36199 69 ALA A O 1
ATOM 563 N N . LYS A 1 71 ? -47.75920 -10.79421 -43.60996 1.000 77.89608 70 LYS A N 1
ATOM 564 C CA . LYS A 1 71 ? -48.94710 -10.18330 -44.18843 1.000 82.54628 70 LYS A CA 1
ATOM 565 C C . LYS A 1 71 ? -50.10916 -11.15971 -44.30387 1.000 93.84159 70 LYS A C 1
ATOM 566 O O . LYS A 1 71 ? -51.26513 -10.72305 -44.33591 1.000 103.96778 70 LYS A O 1
ATOM 572 N N . GLU A 1 72 ? -49.83741 -12.46458 -44.35329 1.000 98.20239 71 GLU A N 1
ATOM 573 C CA . GLU A 1 72 ? -50.92544 -13.43212 -44.28043 1.000 100.21846 71 GLU A CA 1
ATOM 574 C C . GLU A 1 72 ? -51.42673 -13.59337 -42.85072 1.000 98.69810 71 GLU A C 1
ATOM 575 O O . GLU A 1 72 ? -52.63026 -13.76276 -42.62883 1.000 115.82448 71 GLU A O 1
ATOM 581 N N . ALA A 1 73 ? -50.52289 -13.53675 -41.86981 1.000 94.68927 72 ALA A N 1
ATOM 582 C CA . ALA A 1 73 ? -50.93724 -13.69319 -40.48024 1.000 94.86261 72 ALA A CA 1
ATOM 583 C C . ALA A 1 73 ? -51.75085 -12.50164 -39.99611 1.000 100.63800 72 ALA A C 1
ATOM 584 O O . ALA A 1 73 ? -52.59413 -12.65371 -39.10446 1.000 104.59414 72 ALA A O 1
ATOM 586 N N . LYS A 1 74 ? -51.51418 -11.31397 -40.56105 1.000 97.05464 73 LYS A N 1
ATOM 587 C CA . LYS A 1 74 ? -52.30516 -10.15017 -40.17499 1.000 98.64330 73 LYS A CA 1
ATOM 588 C C . LYS A 1 74 ? -53.74149 -10.27377 -40.66659 1.000 106.21162 73 LYS A C 1
ATOM 589 O O . LYS A 1 74 ? -54.67562 -9.84320 -39.98126 1.000 104.10900 73 LYS A O 1
ATOM 595 N N . LYS A 1 75 ? -53.93844 -10.85641 -41.85232 1.000 105.19099 74 LYS A N 1
ATOM 596 C CA . LYS A 1 75 ? -55.29027 -11.01542 -42.37558 1.000 101.31032 74 LYS A CA 1
ATOM 597 C C . LYS A 1 75 ? -56.05930 -12.11048 -41.64569 1.000 109.28238 74 LYS A C 1
ATOM 598 O O . LYS A 1 75 ? -57.28213 -12.00577 -41.49911 1.000 119.43145 74 LYS A O 1
ATOM 604 N N . ASN A 1 76 ? -55.37316 -13.15856 -41.17636 1.000 111.25844 75 ASN A N 1
ATOM 605 C CA . ASN A 1 76 ? -56.03795 -14.18045 -40.37308 1.000 111.98087 75 ASN A CA 1
ATOM 606 C C . ASN A 1 76 ? -56.38788 -13.67978 -38.97771 1.000 113.76416 75 ASN A C 1
ATOM 607 O O . ASN A 1 76 ? -57.25171 -14.26978 -38.32066 1.000 115.61598 75 ASN A O 1
ATOM 612 N N . GLY A 1 77 ? -55.73056 -12.62300 -38.50685 1.000 118.42756 76 GLY A N 1
ATOM 613 C CA . GLY A 1 77 ? -56.11764 -11.97921 -37.26847 1.000 119.68476 76 GLY A CA 1
ATOM 614 C C . GLY A 1 77 ? -55.47605 -12.51202 -36.00948 1.000 116.65146 76 GLY A C 1
ATOM 615 O O . GLY A 1 77 ? -56.04727 -12.33988 -34.92714 1.000 116.95008 76 GLY A O 1
ATOM 616 N N . ASP A 1 78 ? -54.30922 -13.14523 -36.10258 1.000 109.62956 77 ASP A N 1
ATOM 617 C CA . ASP A 1 78 ? -53.60327 -13.64826 -34.92952 1.000 108.26215 77 ASP A CA 1
ATOM 618 C C . ASP A 1 78 ? -52.53934 -12.62816 -34.53902 1.000 103.75085 77 ASP A C 1
ATOM 619 O O . ASP A 1 78 ? -51.49974 -12.52022 -35.19740 1.000 95.94864 77 ASP A O 1
ATOM 624 N N . LYS A 1 79 ? -52.80150 -11.88852 -33.45859 1.000 108.11819 78 LYS A N 1
ATOM 625 C CA . LYS A 1 79 ? -51.92436 -10.78588 -33.07806 1.000 100.41685 78 LYS A CA 1
ATOM 626 C C . LYS A 1 79 ? -50.56589 -11.28543 -32.60353 1.000 93.36953 78 LYS A C 1
ATOM 627 O O . LYS A 1 79 ? -49.53716 -10.66079 -32.88691 1.000 91.04983 78 LYS A O 1
ATOM 633 N N . GLU A 1 80 ? -50.53909 -12.40560 -31.87818 1.000 101.40017 79 GLU A N 1
ATOM 634 C CA . GLU A 1 80 ? -49.29636 -12.83599 -31.24443 1.000 105.05958 79 GLU A CA 1
ATOM 635 C C . GLU A 1 80 ? -48.31380 -13.40460 -32.26185 1.000 95.75969 79 GLU A C 1
ATOM 636 O O . GLU A 1 80 ? -47.09997 -13.20597 -32.13347 1.000 92.41941 79 GLU A O 1
ATOM 642 N N . LYS A 1 81 ? -48.80958 -14.11502 -33.27763 1.000 84.18650 80 LYS A N 1
ATOM 643 C CA . LYS A 1 81 ? -47.91568 -14.56376 -34.33954 1.000 82.28502 80 LYS A CA 1
ATOM 644 C C . LYS A 1 81 ? -47.43766 -13.39688 -35.19332 1.000 80.43242 80 LYS A C 1
ATOM 645 O O . LYS A 1 81 ? -46.32818 -13.44188 -35.73627 1.000 73.04894 80 LYS A O 1
ATOM 651 N N . LEU A 1 82 ? -48.24805 -12.34313 -35.31211 1.000 81.89626 81 LEU A N 1
ATOM 652 C CA . LEU A 1 82 ? -47.81416 -11.15722 -36.04251 1.000 72.18266 81 LEU A CA 1
ATOM 653 C C . LEU A 1 82 ? -46.67210 -10.45387 -35.31974 1.000 69.98786 81 LEU A C 1
ATOM 654 O O . LEU A 1 82 ? -45.71959 -9.98787 -35.95641 1.000 67.91712 81 LEU A O 1
ATOM 659 N N . ILE A 1 83 ? -46.74603 -10.37597 -33.98948 1.000 70.68360 82 ILE A N 1
ATOM 660 C CA . ILE A 1 83 ? -45.68916 -9.72701 -33.22039 1.000 69.36809 82 ILE A CA 1
ATOM 661 C C . ILE A 1 83 ? -44.38969 -10.51631 -33.31798 1.000 68.93344 82 ILE A C 1
ATOM 662 O O . ILE A 1 83 ? -43.30834 -9.93829 -33.47978 1.000 70.50205 82 ILE A O 1
ATOM 667 N N . LYS A 1 84 ? -44.46950 -11.84562 -33.22375 1.000 68.38247 83 LYS A N 1
ATOM 668 C CA . LYS A 1 84 ? -43.26296 -12.65972 -33.32973 1.000 68.51980 83 LYS A CA 1
ATOM 669 C C . LYS A 1 84 ? -42.64289 -12.54447 -34.71677 1.000 64.11617 83 LYS A C 1
ATOM 670 O O . LYS A 1 84 ? -41.42075 -12.40299 -34.84577 1.000 60.31510 83 LYS A O 1
ATOM 676 N N . LEU A 1 85 ? -43.46891 -12.59189 -35.76503 1.000 60.78786 84 LEU A N 1
ATOM 677 C CA . LEU A 1 85 ? -42.94927 -12.42472 -37.11877 1.000 58.94232 84 LEU A CA 1
ATOM 678 C C . LEU A 1 85 ? -42.31775 -11.04915 -37.30247 1.000 63.11232 84 LEU A C 1
ATOM 679 O O . LEU A 1 85 ? -41.29511 -10.91252 -37.98619 1.000 61.96002 84 LEU A O 1
ATOM 684 N N . ALA A 1 86 ? -42.91048 -10.01703 -36.69660 1.000 61.86778 85 ALA A N 1
ATOM 685 C CA . ALA A 1 86 ? -42.31142 -8.68853 -36.75581 1.000 58.05265 85 ALA A CA 1
ATOM 686 C C . ALA A 1 86 ? -40.95721 -8.67201 -36.06183 1.000 54.48793 85 ALA A C 1
ATOM 687 O O . ALA A 1 86 ? -39.99353 -8.09804 -36.58358 1.000 56.08793 85 ALA A O 1
ATOM 689 N N . TYR A 1 87 ? -40.86399 -9.30822 -34.89110 1.000 53.64451 86 TYR A N 1
ATOM 690 C CA . TYR A 1 87 ? -39.57485 -9.45509 -34.22180 1.000 57.06681 86 TYR A CA 1
ATOM 691 C C . TYR A 1 87 ? -38.55807 -10.13318 -35.12901 1.000 56.97780 86 TYR A C 1
ATOM 692 O O . TYR A 1 87 ? -37.42380 -9.66448 -35.27357 1.000 55.68341 86 TYR A O 1
ATOM 701 N N . LEU A 1 88 ? -38.95058 -11.24952 -35.74566 1.000 56.92763 87 LEU A N 1
ATOM 702 C CA . LEU A 1 88 ? -38.01870 -11.99347 -36.58348 1.000 55.82827 87 LEU A CA 1
ATOM 703 C C . LEU A 1 88 ? -37.56741 -11.16428 -37.77754 1.000 53.56036 87 LEU A C 1
ATOM 704 O O . LEU A 1 88 ? -36.38021 -11.15542 -38.12035 1.000 55.87448 87 LEU A O 1
ATOM 709 N N . ALA A 1 89 ? -38.49674 -10.44510 -38.41030 1.000 52.75806 88 ALA A N 1
ATOM 710 C CA . ALA A 1 89 ? -38.16271 -9.68853 -39.61297 1.000 51.44260 88 ALA A CA 1
ATOM 711 C C . ALA A 1 89 ? -37.08609 -8.64683 -39.33108 1.000 54.99365 88 ALA A C 1
ATOM 712 O O . ALA A 1 89 ? -36.10171 -8.53985 -40.07221 1.000 52.43391 88 ALA A O 1
ATOM 714 N N . ALA A 1 90 ? -37.25307 -7.87091 -38.25610 1.000 54.43048 89 ALA A N 1
ATOM 715 C CA . ALA A 1 90 ? -36.27876 -6.83007 -37.93988 1.000 54.07511 89 ALA A CA 1
ATOM 716 C C . ALA A 1 90 ? -34.94626 -7.42612 -37.51356 1.000 54.45289 89 ALA A C 1
ATOM 717 O O . ALA A 1 90 ? -33.88398 -6.93440 -37.91493 1.000 48.19001 89 ALA A O 1
ATOM 719 N N . ALA A 1 91 ? -34.98273 -8.47174 -36.68425 1.000 56.90789 90 ALA A N 1
ATOM 720 C CA . ALA A 1 91 ? -33.74821 -9.11287 -36.24654 1.000 53.67876 90 ALA A CA 1
ATOM 721 C C . ALA A 1 91 ? -32.95627 -9.63668 -37.43626 1.000 52.18407 90 ALA A C 1
ATOM 722 O O . ALA A 1 91 ? -31.75440 -9.37332 -37.56307 1.000 50.59728 90 ALA A O 1
ATOM 724 N N . VAL A 1 92 ? -33.62111 -10.37293 -38.32822 1.000 50.68846 91 VAL A N 1
ATOM 725 C CA . VAL A 1 92 ? -32.94985 -10.87177 -39.52489 1.000 56.17763 91 VAL A CA 1
ATOM 726 C C . VAL A 1 92 ? -32.44265 -9.71478 -40.37413 1.000 54.87325 91 VAL A C 1
ATOM 727 O O . VAL A 1 92 ? -31.31893 -9.75175 -40.89173 1.000 57.47323 91 VAL A O 1
ATOM 731 N N . ALA A 1 93 ? -33.25648 -8.66644 -40.52033 1.000 56.07850 92 ALA A N 1
ATOM 732 C CA . ALA A 1 93 ? -32.83477 -7.49206 -41.27714 1.000 56.21396 92 ALA A CA 1
ATOM 733 C C . ALA A 1 93 ? -31.54010 -6.91651 -40.72381 1.000 56.52096 92 ALA A C 1
ATOM 734 O O . ALA A 1 93 ? -30.56566 -6.72938 -41.46111 1.000 60.87375 92 ALA A O 1
ATOM 736 N N . ALA A 1 94 ? -31.50905 -6.64025 -39.41885 1.000 54.95718 93 ALA A N 1
ATOM 737 C CA . ALA A 1 94 ? -30.35116 -5.97256 -38.84113 1.000 55.03172 93 ALA A CA 1
ATOM 738 C C . ALA A 1 94 ? -29.11246 -6.86060 -38.83811 1.000 58.66592 93 ALA A C 1
ATOM 739 O O . ALA A 1 94 ? -27.99317 -6.33841 -38.86473 1.000 59.74304 93 ALA A O 1
ATOM 741 N N . TRP A 1 95 ? -29.27723 -8.18841 -38.80214 1.000 55.38757 94 TRP A N 1
ATOM 742 C CA . TRP A 1 95 ? -28.11501 -9.06001 -38.93606 1.000 57.48372 94 TRP A CA 1
ATOM 743 C C . TRP A 1 95 ? -27.60267 -9.09731 -40.37086 1.000 60.72533 94 TRP A C 1
ATOM 744 O O . TRP A 1 95 ? -26.38872 -9.15719 -40.58970 1.000 61.22597 94 TRP A O 1
ATOM 755 N N . ILE A 1 96 ? -28.50024 -9.06677 -41.36005 1.000 59.44383 95 ILE A N 1
ATOM 756 C CA . ILE A 1 96 ? -28.05125 -8.93472 -42.74428 1.000 64.75670 95 ILE A CA 1
ATOM 757 C C . ILE A 1 96 ? -27.31192 -7.61654 -42.92752 1.000 67.11896 95 ILE A C 1
ATOM 758 O O . ILE A 1 96 ? -26.29687 -7.54471 -43.63150 1.000 72.58050 95 ILE A O 1
ATOM 763 N N . ILE A 1 97 ? -27.79876 -6.55963 -42.27531 1.000 60.01627 96 ILE A N 1
ATOM 764 C CA . ILE A 1 97 ? -27.12783 -5.26461 -42.31871 1.000 67.09224 96 ILE A CA 1
ATOM 765 C C . ILE A 1 97 ? -25.73364 -5.36013 -41.71253 1.000 73.51926 96 ILE A C 1
ATOM 766 O O . ILE A 1 97 ? -24.76427 -4.81587 -42.25564 1.000 78.66915 96 ILE A O 1
ATOM 771 N N . HIS A 1 98 ? -25.61001 -6.05724 -40.58140 1.000 66.93155 97 HIS A N 1
ATOM 772 C CA . HIS A 1 98 ? -24.33516 -6.11103 -39.87282 1.000 67.82803 97 HIS A CA 1
ATOM 773 C C . HIS A 1 98 ? -23.27252 -6.84585 -40.68027 1.000 75.18814 97 HIS A C 1
ATOM 774 O O . HIS A 1 98 ? -22.09966 -6.45519 -40.67237 1.000 81.59940 97 HIS A O 1
ATOM 781 N N . THR A 1 99 ? -23.66038 -7.90365 -41.38885 1.000 80.29753 98 THR A N 1
ATOM 782 C CA . THR A 1 99 ? -22.69676 -8.75915 -42.07538 1.000 89.69567 98 THR A CA 1
ATOM 783 C C . THR A 1 99 ? -22.33734 -8.21877 -43.45788 1.000 95.34598 98 THR A C 1
ATOM 784 O O . THR A 1 99 ? -21.16339 -7.97560 -43.75224 1.000 107.27237 98 THR A O 1
ATOM 788 N N . ASP A 1 100 ? -23.33709 -8.03639 -44.31682 1.000 104.97401 99 ASP A N 1
ATOM 789 C CA . ASP A 1 100 ? -23.07712 -7.60946 -45.68615 1.000 125.52514 99 ASP A CA 1
ATOM 790 C C . ASP A 1 100 ? -22.86561 -6.10691 -45.81162 1.000 135.95179 99 ASP A C 1
ATOM 791 O O . ASP A 1 100 ? -22.36145 -5.65231 -46.84534 1.000 147.51958 99 ASP A O 1
ATOM 796 N N . GLY A 1 101 ? -23.21520 -5.33138 -44.79098 1.000 110.89213 100 GLY A N 1
ATOM 797 C CA . GLY A 1 101 ? -23.05622 -3.89549 -44.86893 1.000 112.90691 100 GLY A CA 1
ATOM 798 C C . GLY A 1 101 ? -24.11970 -3.25696 -45.73399 1.000 110.00111 100 GLY A C 1
ATOM 799 O O . GLY A 1 101 ? -25.25261 -3.05706 -45.28668 1.000 101.10351 100 GLY A O 1
ATOM 800 N N . ASP A 1 102 ? -23.77731 -2.94642 -46.98189 1.000 117.69990 101 ASP A N 1
ATOM 801 C CA . ASP A 1 102 ? -24.69703 -2.27363 -47.89251 1.000 118.17460 101 ASP A CA 1
ATOM 802 C C . ASP A 1 102 ? -24.72309 -2.98328 -49.24112 1.000 117.99026 101 ASP A C 1
ATOM 803 O O . ASP A 1 102 ? -23.75159 -2.92931 -50.00215 1.000 114.24675 101 ASP A O 1
ATOM 808 N N . ASP A 1 103 ? -25.82775 -3.65990 -49.52668 1.000 120.32983 102 ASP A N 1
ATOM 809 C CA . ASP A 1 103 ? -26.18044 -4.02204 -50.88987 1.000 116.70323 102 ASP A CA 1
ATOM 810 C C . ASP A 1 103 ? -27.46998 -3.28386 -51.24965 1.000 114.53665 102 ASP A C 1
ATOM 811 O O . ASP A 1 103 ? -27.93995 -2.41560 -50.50796 1.000 117.44419 102 ASP A O 1
ATOM 816 N N . ASP A 1 104 ? -28.05366 -3.64329 -52.38778 1.000 110.30327 103 ASP A N 1
ATOM 817 C CA . ASP A 1 104 ? -29.06644 -2.78053 -52.97995 1.000 112.00335 103 ASP A CA 1
ATOM 818 C C . ASP A 1 104 ? -30.47538 -3.04512 -52.46300 1.000 106.57866 103 ASP A C 1
ATOM 819 O O . ASP A 1 104 ? -31.21140 -2.09197 -52.18449 1.000 105.15647 103 ASP A O 1
ATOM 824 N N . GLU A 1 105 ? -30.88069 -4.30442 -52.31983 1.000 101.90409 104 GLU A N 1
ATOM 825 C CA . GLU A 1 105 ? -32.26667 -4.58197 -51.96543 1.000 101.19324 104 GLU A CA 1
ATOM 826 C C . GLU A 1 105 ? -32.50597 -4.66385 -50.46438 1.000 88.09629 104 GLU A C 1
ATOM 827 O O . GLU A 1 105 ? -33.65681 -4.83605 -50.05143 1.000 90.15459 104 GLU A O 1
ATOM 833 N N . ILE A 1 106 ? -31.46460 -4.55388 -49.63590 1.000 88.33144 105 ILE A N 1
ATOM 834 C CA . ILE A 1 106 ? -31.69107 -4.59567 -48.19643 1.000 80.78239 105 ILE A CA 1
ATOM 835 C C . ILE A 1 106 ? -32.35954 -3.32195 -47.70348 1.000 79.00415 105 ILE A C 1
ATOM 836 O O . ILE A 1 106 ? -33.00903 -3.33436 -46.65225 1.000 74.54738 105 ILE A O 1
ATOM 841 N N . VAL A 1 107 ? -32.22703 -2.21901 -48.44059 1.000 79.41426 106 VAL A N 1
ATOM 842 C CA . VAL A 1 107 ? -32.83988 -0.96760 -48.01283 1.000 77.04956 106 VAL A CA 1
ATOM 843 C C . VAL A 1 107 ? -34.35747 -1.09558 -48.01004 1.000 80.52106 106 VAL A C 1
ATOM 844 O O . VAL A 1 107 ? -35.02333 -0.76408 -47.02175 1.000 77.69619 106 VAL A O 1
ATOM 848 N N . GLU A 1 108 ? -34.92666 -1.59829 -49.10849 1.000 85.67547 107 GLU A N 1
ATOM 849 C CA . GLU A 1 108 ? -36.37732 -1.72202 -49.18389 1.000 86.10188 107 GLU A CA 1
ATOM 850 C C . GLU A 1 108 ? -36.89458 -2.82830 -48.27252 1.000 82.53041 107 GLU A C 1
ATOM 851 O O . GLU A 1 108 ? -37.99743 -2.71264 -47.72714 1.000 83.33279 107 GLU A O 1
ATOM 857 N N . LEU A 1 109 ? -36.11339 -3.89398 -48.08053 1.000 77.19438 108 LEU A N 1
ATOM 858 C CA . LEU A 1 109 ? -36.53779 -4.96649 -47.18600 1.000 68.45199 108 LEU A CA 1
ATOM 859 C C . LEU A 1 109 ? -36.47525 -4.53084 -45.72680 1.000 65.11589 108 LEU A C 1
ATOM 860 O O . LEU A 1 109 ? -37.39437 -4.81594 -44.94962 1.000 64.66188 108 LEU A O 1
ATOM 865 N N . ALA A 1 110 ? -35.40000 -3.84271 -45.33245 1.000 63.44092 109 ALA A N 1
ATOM 866 C CA . ALA A 1 110 ? -35.31759 -3.34125 -43.96476 1.000 61.15571 109 ALA A CA 1
ATOM 867 C C . ALA A 1 110 ? -36.37444 -2.27949 -43.69545 1.000 63.37009 109 ALA A C 1
ATOM 868 O O . ALA A 1 110 ? -36.90147 -2.20215 -42.57944 1.000 62.34924 109 ALA A O 1
ATOM 870 N N . LYS A 1 111 ? -36.70034 -1.45960 -44.69803 1.000 59.13432 110 LYS A N 1
ATOM 871 C CA . LYS A 1 111 ? -37.75548 -0.46903 -44.51920 1.000 62.88197 110 LYS A CA 1
ATOM 872 C C . LYS A 1 111 ? -39.09797 -1.14251 -44.26666 1.000 63.89897 110 LYS A C 1
ATOM 873 O O . LYS A 1 111 ? -39.86745 -0.70587 -43.40278 1.000 60.60585 110 LYS A O 1
ATOM 879 N N . GLU A 1 112 ? -39.38773 -2.22118 -44.99979 1.000 63.19725 111 GLU A N 1
ATOM 880 C CA . GLU A 1 112 ? -40.62939 -2.95625 -44.78572 1.000 63.57318 111 GLU A CA 1
ATOM 881 C C . GLU A 1 112 ? -40.64790 -3.62122 -43.41385 1.000 60.64054 111 GLU A C 1
ATOM 882 O O . GLU A 1 112 ? -41.69121 -3.65613 -42.74988 1.000 58.35330 111 GLU A O 1
ATOM 888 N N . ALA A 1 113 ? -39.50239 -4.14679 -42.96821 1.000 53.79748 112 ALA A N 1
ATOM 889 C CA . ALA A 1 113 ? -39.43578 -4.75362 -41.64266 1.000 57.09189 112 ALA A CA 1
ATOM 890 C C . ALA A 1 113 ? -39.56390 -3.71011 -40.54108 1.000 60.80097 112 ALA A C 1
ATOM 891 O O . ALA A 1 113 ? -40.10576 -4.00541 -39.46859 1.000 51.89600 112 ALA A O 1
ATOM 893 N N . LEU A 1 114 ? -39.07825 -2.48953 -40.78772 1.000 60.77805 113 LEU A N 1
ATOM 894 C CA . LEU A 1 114 ? -39.20194 -1.42501 -39.79772 1.000 56.42421 113 LEU A CA 1
ATOM 895 C C . LEU A 1 114 ? -40.65776 -1.01158 -39.60545 1.000 59.08127 113 LEU A C 1
ATOM 896 O O . LEU A 1 114 ? -41.11816 -0.85786 -38.46778 1.000 55.99710 113 LEU A O 1
ATOM 901 N N . LYS A 1 115 ? -41.40094 -0.82379 -40.70121 1.000 57.63227 114 LYS A N 1
ATOM 902 C CA . LYS A 1 115 ? -42.81810 -0.50325 -40.56260 1.000 59.93469 114 LYS A CA 1
ATOM 903 C C . LYS A 1 115 ? -43.56544 -1.61851 -39.85079 1.000 59.72535 114 LYS A C 1
ATOM 904 O O . LYS A 1 115 ? -44.49537 -1.35435 -39.08103 1.000 68.93890 114 LYS A O 1
ATOM 910 N N . LEU A 1 116 ? -43.16152 -2.86673 -40.07843 1.000 58.62373 115 LEU A N 1
ATOM 911 C CA . LEU A 1 116 ? -43.84887 -3.98852 -39.45235 1.000 62.12985 115 LEU A CA 1
ATOM 912 C C . LEU A 1 116 ? -43.65719 -3.98232 -37.94069 1.000 61.42926 115 LEU A C 1
ATOM 913 O O . LEU A 1 116 ? -44.59804 -4.26240 -37.18841 1.000 62.75052 115 LEU A O 1
ATOM 918 N N . VAL A 1 117 ? -42.45046 -3.65289 -37.47736 1.000 57.78625 116 VAL A N 1
ATOM 919 C CA . VAL A 1 117 ? -42.17305 -3.68223 -36.04522 1.000 63.73725 116 VAL A CA 1
ATOM 920 C C . VAL A 1 117 ? -42.86519 -2.52527 -35.33773 1.000 65.28397 116 VAL A C 1
ATOM 921 O O . VAL A 1 117 ? -43.35814 -2.67455 -34.21266 1.000 70.81957 116 VAL A O 1
ATOM 925 N N . LEU A 1 118 ? -42.91717 -1.35743 -35.98271 1.000 65.62998 117 LEU A N 1
ATOM 926 C CA . LEU A 1 118 ? -43.61474 -0.21691 -35.39698 1.000 64.16365 117 LEU A CA 1
ATOM 927 C C . LEU A 1 118 ? -45.09249 -0.52727 -35.18454 1.000 68.71942 117 LEU A C 1
ATOM 928 O O . LEU A 1 118 ? -45.69269 -0.08605 -34.19745 1.000 71.74756 117 LEU A O 1
ATOM 933 N N . GLU A 1 119 ? -45.69403 -1.29053 -36.10015 1.000 65.61995 118 GLU A N 1
ATOM 934 C CA . GLU A 1 119 ? -47.07463 -1.72701 -35.91820 1.000 69.92706 118 GLU A CA 1
ATOM 935 C C . GLU A 1 119 ? -47.18595 -2.72384 -34.77292 1.000 72.34316 118 GLU A C 1
ATOM 936 O O . GLU A 1 119 ? -48.08499 -2.62098 -33.93056 1.000 78.73009 118 GLU A O 1
ATOM 942 N N . ALA A 1 120 ? -46.28231 -3.70576 -34.73310 1.000 71.39356 119 ALA A N 1
ATOM 943 C CA . ALA A 1 120 ? -46.33352 -4.71341 -33.68010 1.000 73.38643 119 ALA A CA 1
ATOM 944 C C . ALA A 1 120 ? -46.12197 -4.08943 -32.30872 1.000 75.91023 119 ALA A C 1
ATOM 945 O O . ALA A 1 120 ? -46.76364 -4.48959 -31.33087 1.000 82.56987 119 ALA A O 1
ATOM 947 N N . ALA A 1 121 ? -45.22648 -3.10542 -32.21679 1.000 73.04173 120 ALA A N 1
ATOM 948 C CA . ALA A 1 121 ? -44.98780 -2.44840 -30.93747 1.000 73.41543 120 ALA A CA 1
ATOM 949 C C . ALA A 1 121 ? -46.22064 -1.68790 -30.47073 1.000 83.05347 120 ALA A C 1
ATOM 950 O O . ALA A 1 121 ? -46.52423 -1.66469 -29.27224 1.000 89.90009 120 ALA A O 1
ATOM 952 N N . LYS A 1 122 ? -46.94271 -1.05629 -31.39970 1.000 83.49476 121 LYS A N 1
ATOM 953 C CA . LYS A 1 122 ? -48.23005 -0.47017 -31.04413 1.000 85.52708 121 LYS A CA 1
ATOM 954 C C . LYS A 1 122 ? -49.20886 -1.55122 -30.60384 1.000 91.48180 121 LYS A C 1
ATOM 955 O O . LYS A 1 122 ? -49.94580 -1.37472 -29.62654 1.000 99.34360 121 LYS A O 1
ATOM 961 N N . GLU A 1 123 ? -49.21646 -2.68792 -31.30603 1.000 92.96318 122 GLU A N 1
ATOM 962 C CA . GLU A 1 123 ? -50.11023 -3.78200 -30.94320 1.000 94.74031 122 GLU A CA 1
ATOM 963 C C . GLU A 1 123 ? -49.65757 -4.47126 -29.66161 1.000 100.87731 122 GLU A C 1
ATOM 964 O O . GLU A 1 123 ? -50.49067 -4.99423 -28.91302 1.000 109.78907 122 GLU A O 1
ATOM 970 N N . ALA A 1 124 ? -48.34919 -4.48504 -29.39215 1.000 98.74986 123 ALA A N 1
ATOM 971 C CA . ALA A 1 124 ? -47.86098 -5.05597 -28.14130 1.000 99.74193 123 ALA A CA 1
ATOM 972 C C . ALA A 1 124 ? -48.22451 -4.18137 -26.94981 1.000 105.67772 123 ALA A C 1
ATOM 973 O O . ALA A 1 124 ? -48.45387 -4.69809 -25.85061 1.000 117.38595 123 ALA A O 1
ATOM 975 N N . LYS A 1 125 ? -48.27262 -2.86120 -27.14380 1.000 102.04387 124 LYS A N 1
ATOM 976 C CA . LYS A 1 125 ? -48.75521 -1.97572 -26.08937 1.000 108.49529 124 LYS A CA 1
ATOM 977 C C . LYS A 1 125 ? -50.23386 -2.21685 -25.81067 1.000 117.02642 124 LYS A C 1
ATOM 978 O O . LYS A 1 125 ? -50.67485 -2.15169 -24.65667 1.000 117.05060 124 LYS A O 1
ATOM 984 N N . LYS A 1 126 ? -51.01203 -2.50136 -26.85855 1.000 115.52971 125 LYS A N 1
ATOM 985 C CA . LYS A 1 126 ? -52.42525 -2.82159 -26.67645 1.000 122.08529 125 LYS A CA 1
ATOM 986 C C . LYS A 1 126 ? -52.60309 -4.08179 -25.83737 1.000 130.34314 125 LYS A C 1
ATOM 987 O O . LYS A 1 126 ? -53.51088 -4.15697 -25.00041 1.000 137.54835 125 LYS A O 1
ATOM 993 N N . ASN A 1 127 ? -51.74449 -5.08382 -26.04620 1.000 138.23892 126 ASN A N 1
ATOM 994 C CA . ASN A 1 127 ? -51.82676 -6.30386 -25.24854 1.000 140.10016 126 ASN A CA 1
ATOM 995 C C . ASN A 1 127 ? -51.28006 -6.07990 -23.84491 1.000 144.84741 126 ASN A C 1
ATOM 996 O O . ASN A 1 127 ? -51.78452 -6.65931 -22.87551 1.000 151.02797 126 ASN A O 1
ATOM 1001 N N . GLY A 1 128 ? -50.24552 -5.25647 -23.71985 1.000 163.06030 127 GLY A N 1
ATOM 1002 C CA . GLY A 1 128 ? -49.69359 -4.90160 -22.43106 1.000 159.84143 127 GLY A CA 1
ATOM 1003 C C . GLY A 1 128 ? -48.45447 -5.65525 -22.00183 1.000 152.90089 127 GLY A C 1
ATOM 1004 O O . GLY A 1 128 ? -48.15127 -5.67058 -20.80372 1.000 148.90277 127 GLY A O 1
ATOM 1005 N N . ASP A 1 129 ? -47.73000 -6.27537 -22.92654 1.000 137.06454 128 ASP A N 1
ATOM 1006 C CA . ASP A 1 129 ? -46.53473 -7.03104 -22.57829 1.000 129.82362 128 ASP A CA 1
ATOM 1007 C C . ASP A 1 129 ? -45.32145 -6.11644 -22.68157 1.000 122.65658 128 ASP A C 1
ATOM 1008 O O . ASP A 1 129 ? -45.07541 -5.51471 -23.73109 1.000 115.68018 128 ASP A O 1
ATOM 1013 N N . LYS A 1 130 ? -44.56803 -6.01153 -21.59107 1.000 124.27759 129 LYS A N 1
ATOM 1014 C CA . LYS A 1 130 ? -43.45674 -5.06989 -21.55066 1.000 120.59324 129 LYS A CA 1
ATOM 1015 C C . LYS A 1 130 ? -42.18409 -5.65801 -22.15098 1.000 111.21085 129 LYS A C 1
ATOM 1016 O O . LYS A 1 130 ? -41.39653 -4.92388 -22.76145 1.000 104.45254 129 LYS A O 1
ATOM 1022 N N . GLU A 1 131 ? -41.97558 -6.97016 -22.00243 1.000 113.27908 130 GLU A N 1
ATOM 1023 C CA . GLU A 1 131 ? -40.78756 -7.60879 -22.55993 1.000 106.65115 130 GLU A CA 1
ATOM 1024 C C . GLU A 1 131 ? -40.74900 -7.46608 -24.07553 1.000 101.64049 130 GLU A C 1
ATOM 1025 O O . GLU A 1 131 ? -39.73166 -7.05815 -24.64706 1.000 93.36133 130 GLU A O 1
ATOM 1031 N N . LYS A 1 132 ? -41.85432 -7.80068 -24.74491 1.000 102.47154 131 LYS A N 1
ATOM 1032 C CA . LYS A 1 132 ? -41.90077 -7.68585 -26.19813 1.000 99.54180 131 LYS A CA 1
ATOM 1033 C C . LYS A 1 132 ? -41.83175 -6.23376 -26.65517 1.000 88.80144 131 LYS A C 1
ATOM 1034 O O . LYS A 1 132 ? -41.27592 -5.95172 -27.72231 1.000 80.62316 131 LYS A O 1
ATOM 1040 N N . LEU A 1 133 ? -42.37497 -5.30206 -25.86659 1.000 92.75863 132 LEU A N 1
ATOM 1041 C CA . LEU A 1 133 ? -42.31044 -3.89352 -26.24477 1.000 84.73987 132 LEU A CA 1
ATOM 1042 C C . LEU A 1 133 ? -40.86908 -3.40677 -26.30455 1.000 79.53583 132 LEU A C 1
ATOM 1043 O O . LEU A 1 133 ? -40.47761 -2.71031 -27.24924 1.000 71.27222 132 LEU A O 1
ATOM 1048 N N . ILE A 1 134 ? -40.06297 -3.77298 -25.30638 1.000 82.07906 133 ILE A N 1
ATOM 1049 C CA . ILE A 1 134 ? -38.66823 -3.34482 -25.27210 1.000 74.59911 133 ILE A CA 1
ATOM 1050 C C . ILE A 1 134 ? -37.89861 -3.93208 -26.44686 1.000 71.95617 133 ILE A C 1
ATOM 1051 O O . ILE A 1 134 ? -37.15440 -3.22625 -27.13822 1.000 73.71291 133 ILE A O 1
ATOM 1056 N N . LYS A 1 135 ? -38.05824 -5.23507 -26.68574 1.000 71.59650 134 LYS A N 1
ATOM 1057 C CA . LYS A 1 135 ? -37.31624 -5.87748 -27.76556 1.000 69.56060 134 LYS A CA 1
ATOM 1058 C C . LYS A 1 135 ? -37.70137 -5.30147 -29.12328 1.000 68.10628 134 LYS A C 1
ATOM 1059 O O . LYS A 1 135 ? -36.83361 -5.06395 -29.97329 1.000 61.84807 134 LYS A O 1
ATOM 1065 N N . LEU A 1 136 ? -38.99585 -5.05749 -29.34291 1.000 67.33084 135 LEU A N 1
ATOM 1066 C CA . LEU A 1 136 ? -39.42419 -4.47502 -30.61020 1.000 63.74480 135 LEU A CA 1
ATOM 1067 C C . LEU A 1 136 ? -38.88873 -3.05657 -30.77436 1.000 65.41199 135 LEU A C 1
ATOM 1068 O O . LEU A 1 136 ? -38.46112 -2.67184 -31.86972 1.000 65.11533 135 LEU A O 1
ATOM 1073 N N . ALA A 1 137 ? -38.88400 -2.27120 -29.69332 1.000 67.89733 136 ALA A N 1
ATOM 1074 C CA . ALA A 1 137 ? -38.34057 -0.91767 -29.76288 1.000 62.68517 136 ALA A CA 1
ATOM 1075 C C . ALA A 1 137 ? -36.83340 -0.93817 -29.99208 1.000 62.53169 136 ALA A C 1
ATOM 1076 O O . ALA A 1 137 ? -36.29969 -0.09935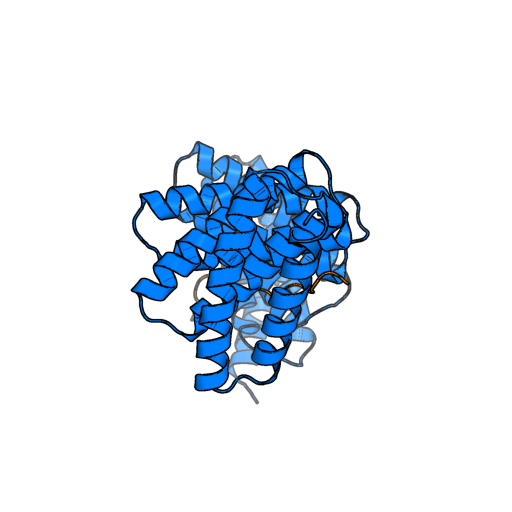 -30.72827 1.000 59.76328 136 ALA A O 1
ATOM 1078 N N . TYR A 1 138 ? -36.13396 -1.88572 -29.36168 1.000 61.80317 137 TYR A N 1
ATOM 1079 C CA . TYR A 1 138 ? -34.70587 -2.06245 -29.60871 1.000 60.87096 137 TYR A CA 1
ATOM 1080 C C . TYR A 1 138 ? -34.43747 -2.30629 -31.08707 1.000 62.58549 137 TYR A C 1
ATOM 1081 O O . TYR A 1 138 ? -33.52435 -1.71307 -31.67579 1.000 59.20148 137 TYR A O 1
ATOM 1090 N N . LEU A 1 139 ? -35.21716 -3.20016 -31.69964 1.000 61.10392 138 LEU A N 1
ATOM 1091 C CA . LEU A 1 139 ? -35.01081 -3.51773 -33.10743 1.000 60.71958 138 LEU A CA 1
ATOM 1092 C C . LEU A 1 139 ? -35.34338 -2.32686 -33.99402 1.000 58.04817 138 LEU A C 1
ATOM 1093 O O . LEU A 1 139 ? -34.59635 -2.01233 -34.92886 1.000 55.30084 138 LEU A O 1
ATOM 1098 N N . ALA A 1 140 ? -36.46268 -1.65539 -33.71516 1.000 61.16241 139 ALA A N 1
ATOM 1099 C CA . ALA A 1 140 ? -36.85357 -0.50275 -34.51906 1.000 56.57756 139 ALA A CA 1
ATOM 1100 C C . ALA A 1 140 ? -35.76183 0.55811 -34.52524 1.000 56.78526 139 ALA A C 1
ATOM 1101 O O . ALA A 1 140 ? -35.40755 1.09120 -35.58350 1.000 56.46882 139 ALA A O 1
ATOM 1103 N N . ALA A 1 141 ? -35.19327 0.85307 -33.35475 1.000 59.24151 140 ALA A N 1
ATOM 1104 C CA . ALA A 1 141 ? -34.14999 1.86955 -33.27383 1.000 59.83957 140 ALA A CA 1
ATOM 1105 C C . ALA A 1 141 ? -32.86061 1.39919 -33.93630 1.000 62.25284 140 ALA A C 1
ATOM 1106 O O . ALA A 1 141 ? -32.19282 2.17900 -34.62588 1.000 63.92290 140 ALA A O 1
ATOM 1108 N N . ALA A 1 142 ? -32.48986 0.13139 -33.73434 1.000 55.81130 141 ALA A N 1
ATOM 1109 C CA . ALA A 1 142 ? -31.29421 -0.39598 -34.38310 1.000 56.67052 141 ALA A CA 1
ATOM 1110 C C . ALA A 1 142 ? -31.42147 -0.34171 -35.89988 1.000 58.46570 141 ALA A C 1
ATOM 1111 O O . ALA A 1 142 ? -30.47353 0.03687 -36.59841 1.000 59.70369 141 ALA A O 1
ATOM 1113 N N . VAL A 1 143 ? -32.58820 -0.71399 -36.42838 1.000 55.27409 142 VAL A N 1
ATOM 1114 C CA . VAL A 1 143 ? -32.78254 -0.69204 -37.87368 1.000 53.79648 142 VAL A CA 1
ATOM 1115 C C . VAL A 1 143 ? -32.87596 0.74095 -38.37807 1.000 63.07250 142 VAL A C 1
ATOM 1116 O O . VAL A 1 143 ? -32.24533 1.10140 -39.37949 1.000 62.29217 142 VAL A O 1
ATOM 1120 N N . ALA A 1 144 ? -33.65730 1.58186 -37.69327 1.000 62.33959 143 ALA A N 1
ATOM 1121 C CA . ALA A 1 144 ? -33.80355 2.96940 -38.12081 1.000 62.31655 143 ALA A CA 1
ATOM 1122 C C . ALA A 1 144 ? -32.46944 3.70349 -38.08627 1.000 63.87275 143 ALA A C 1
ATOM 1123 O O . AL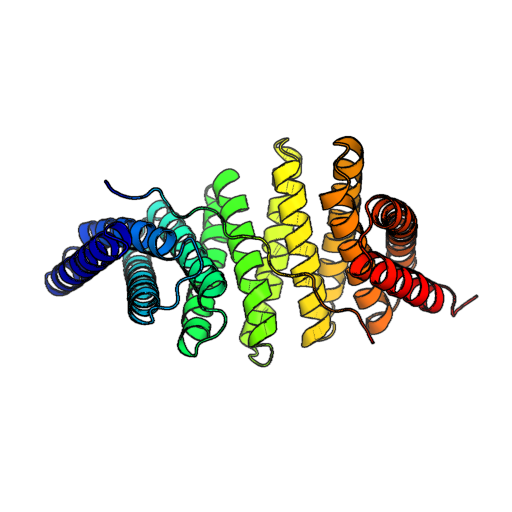A A 1 144 ? -32.18868 4.53488 -38.95837 1.000 60.90684 143 ALA A O 1
ATOM 1125 N N . ALA A 1 145 ? -31.63538 3.41150 -37.08330 1.000 68.62862 144 ALA A N 1
ATOM 1126 C CA . ALA A 1 145 ? -30.32285 4.04417 -37.00505 1.000 68.81310 144 ALA A CA 1
ATOM 1127 C C . ALA A 1 145 ? -29.50690 3.77081 -38.25927 1.000 68.95432 144 ALA A C 1
ATOM 1128 O O . ALA A 1 145 ? -28.84804 4.67218 -38.78498 1.000 67.31381 144 ALA A O 1
ATOM 1130 N N . TRP A 1 146 ? -29.55046 2.53817 -38.76558 1.000 66.46886 145 TRP A N 1
ATOM 1131 C CA . TRP A 1 146 ? -28.78725 2.21191 -39.96475 1.000 62.13476 145 TRP A CA 1
ATOM 1132 C C . TRP A 1 146 ? -29.39048 2.84294 -41.21077 1.000 66.50582 145 TRP A C 1
ATOM 1133 O O . TRP A 1 146 ? -28.66730 3.39646 -42.04414 1.000 67.48524 145 TRP A O 1
ATOM 1144 N N .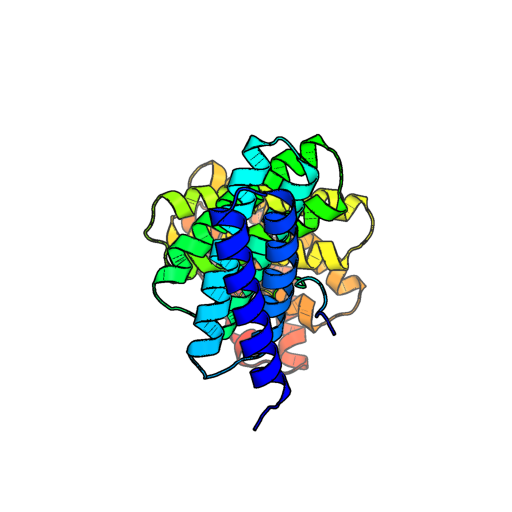 ILE A 1 147 ? -30.71298 2.74419 -41.36990 1.000 67.19634 146 ILE A N 1
ATOM 1145 C CA . ILE A 1 147 ? -31.34295 3.17999 -42.61244 1.000 69.08528 146 ILE A CA 1
ATOM 1146 C C . ILE A 1 147 ? -31.09273 4.66241 -42.85285 1.000 73.42121 146 ILE A C 1
ATOM 1147 O O . ILE A 1 147 ? -30.84032 5.08679 -43.98635 1.000 80.36525 146 ILE A O 1
ATOM 1152 N N . ILE A 1 148 ? -31.14988 5.47484 -41.79599 1.000 68.46606 147 ILE A N 1
ATOM 1153 C CA . ILE A 1 148 ? -30.93414 6.90312 -41.97682 1.000 73.27584 147 ILE A CA 1
ATOM 1154 C C . ILE A 1 148 ? -29.48036 7.20583 -42.32765 1.000 74.22078 147 ILE A C 1
ATOM 1155 O O . ILE A 1 148 ? -29.19844 8.23800 -42.94871 1.000 72.63435 147 ILE A O 1
ATOM 1160 N N . THR A 1 149 ? -28.54678 6.31681 -41.97295 1.000 71.76380 148 THR A N 1
ATOM 1161 C CA . THR A 1 149 ? -27.15320 6.51573 -42.36384 1.000 70.90787 148 THR A CA 1
ATOM 1162 C C . THR A 1 149 ? -26.96795 6.28673 -43.85580 1.000 74.13559 148 THR A C 1
ATOM 1163 O O . THR A 1 149 ? -26.42242 7.13911 -44.56598 1.000 79.59641 148 THR A O 1
ATOM 1167 N N . THR A 1 150 ? -27.41584 5.13316 -44.34606 1.000 80.11383 149 THR A N 1
ATOM 1168 C CA . THR A 1 150 ? -27.13156 4.73618 -45.71766 1.000 90.27624 149 THR A CA 1
ATOM 1169 C C . THR A 1 150 ? -28.11187 5.34064 -46.71332 1.000 93.94113 149 THR A C 1
ATOM 1170 O O . THR A 1 150 ? -27.73828 5.60042 -47.86266 1.000 102.95007 149 THR A O 1
ATOM 1174 N N . ASP A 1 151 ? -29.35570 5.57161 -46.30268 1.000 100.49782 150 ASP A N 1
ATOM 1175 C CA . ASP A 1 151 ? -30.33253 6.17547 -47.19741 1.000 113.27153 150 ASP A CA 1
ATOM 1176 C C . ASP A 1 151 ? -30.41080 7.67317 -46.92400 1.000 119.36180 150 ASP A C 1
ATOM 1177 O O . ASP A 1 151 ? -29.73082 8.46643 -47.58432 1.000 122.65381 150 ASP A O 1
ATOM 1182 N N . GLY A 1 152 ? -31.22979 8.06954 -45.95276 1.000 106.40310 151 GLY A N 1
ATOM 1183 C CA . GLY A 1 152 ? -31.27378 9.45290 -45.51888 1.000 103.01375 151 GLY A CA 1
ATOM 1184 C C . GLY A 1 152 ? -32.07054 10.38026 -46.41366 1.000 104.16433 151 GLY A C 1
ATOM 1185 O O . GLY A 1 152 ? -32.80704 11.24009 -45.92164 1.000 98.96915 151 GLY A O 1
ATOM 1186 N N . ASP A 1 153 ? -31.92949 10.22282 -47.73117 1.000 111.35733 152 ASP A N 1
ATOM 1187 C CA . ASP A 1 153 ? -32.62827 11.09969 -48.66366 1.000 117.68985 152 ASP A CA 1
ATOM 1188 C C . ASP A 1 153 ? -34.10953 10.76271 -48.77333 1.000 119.03134 152 ASP A C 1
ATOM 1189 O O . ASP A 1 153 ? -34.91591 11.64241 -49.09699 1.000 119.04585 152 ASP A O 1
ATOM 1194 N N . ASP A 1 154 ? -34.48296 9.51007 -48.51681 1.000 111.64862 153 ASP A N 1
ATOM 1195 C CA . ASP A 1 154 ? -35.87646 9.10421 -48.63983 1.000 111.72884 153 ASP A CA 1
ATOM 1196 C C . ASP A 1 154 ? -36.73515 9.83636 -47.61555 1.000 110.71063 153 ASP A C 1
ATOM 1197 O O . ASP A 1 154 ? -36.34158 10.01504 -46.45966 1.000 107.46784 153 ASP A O 1
ATOM 1202 N N . ASP A 1 155 ? -37.92035 10.26543 -48.05358 1.000 118.01547 154 ASP A N 1
ATOM 1203 C CA . ASP A 1 155 ? -38.79614 11.04007 -47.18228 1.000 117.37835 154 ASP A CA 1
ATOM 1204 C C . ASP A 1 155 ? -39.42733 10.17316 -46.10188 1.000 105.75353 154 ASP A C 1
ATOM 1205 O O . ASP A 1 155 ? -39.65695 10.64665 -44.98256 1.000 103.59869 154 ASP A O 1
ATOM 1210 N N . GLU A 1 156 ? -39.71394 8.90856 -46.41441 1.000 94.80701 155 GLU A N 1
ATOM 1211 C CA . GLU A 1 156 ? -40.35828 8.03126 -45.44691 1.000 91.17524 155 GLU A CA 1
ATOM 1212 C C . GLU A 1 156 ? -39.43790 7.66674 -44.29165 1.000 81.76672 155 GLU A C 1
ATOM 1213 O O . GLU A 1 156 ? -39.92854 7.32887 -43.20904 1.000 74.92665 155 GLU A O 1
ATOM 1219 N N . ILE A 1 157 ? -38.12023 7.73488 -44.49344 1.000 82.44078 156 ILE A N 1
ATOM 1220 C CA . ILE A 1 157 ? -37.19095 7.30850 -43.45326 1.000 77.14316 156 ILE A CA 1
ATOM 1221 C C . ILE A 1 157 ? -37.24613 8.25270 -42.26409 1.000 69.76958 156 ILE A C 1
ATOM 1222 O O . ILE A 1 157 ? -37.06224 7.83042 -41.11543 1.000 67.07268 156 ILE A O 1
ATOM 1227 N N . VAL A 1 158 ? -37.51098 9.53478 -42.51390 1.000 70.99587 157 VAL A N 1
ATOM 1228 C CA . VAL A 1 158 ? -37.59900 10.50966 -41.43170 1.000 73.03284 157 VAL A CA 1
ATOM 1229 C C . VAL A 1 158 ? -38.69585 10.10685 -40.45627 1.000 69.78149 157 VAL A C 1
ATOM 1230 O O . VAL A 1 158 ? -38.46341 9.96210 -39.24978 1.000 60.75842 157 VAL A O 1
ATOM 1234 N N . GLU A 1 159 ? -39.90805 9.90354 -40.97715 1.000 68.11689 158 GLU A N 1
ATOM 1235 C CA . GLU A 1 159 ? -41.04718 9.57348 -40.13032 1.000 66.57111 158 GLU A CA 1
ATOM 1236 C C . GLU A 1 159 ? -40.82273 8.26672 -39.38057 1.000 64.27634 158 GLU A C 1
ATOM 1237 O O . GLU A 1 159 ? -41.17202 8.15221 -38.20034 1.000 65.09483 158 GLU A O 1
ATOM 1243 N N . LEU A 1 160 ? -40.22957 7.27250 -40.04469 1.000 66.28776 159 LEU A N 1
ATOM 1244 C CA . LEU A 1 160 ? -40.01045 5.98344 -39.39608 1.000 63.80884 159 LEU A CA 1
ATOM 1245 C C . LEU A 1 160 ? -38.97270 6.09119 -38.28627 1.000 59.82890 159 LEU A C 1
ATOM 1246 O O . LEU A 1 160 ? -39.10481 5.44373 -37.24123 1.000 54.87368 159 LEU A O 1
ATOM 1251 N N . ALA A 1 161 ? -37.93047 6.89907 -38.49444 1.000 55.74162 160 ALA A N 1
ATOM 1252 C CA . ALA A 1 161 ? -36.94398 7.10222 -37.43990 1.000 53.85316 160 ALA A CA 1
ATOM 1253 C C . ALA A 1 161 ? -37.54456 7.87222 -36.27174 1.000 58.90501 160 ALA A C 1
ATOM 1254 O O . ALA A 1 161 ? -37.28401 7.54699 -35.10700 1.000 55.20203 160 ALA A O 1
ATOM 1256 N N . LYS A 1 162 ? -38.35475 8.89388 -36.56490 1.000 59.01154 161 LYS A N 1
ATOM 1257 C CA . LYS A 1 162 ? -39.03314 9.63147 -35.50422 1.000 56.94693 161 LYS A CA 1
ATOM 1258 C C . LYS A 1 162 ? -39.96181 8.72118 -34.70943 1.000 60.30688 161 LYS A C 1
ATOM 1259 O O . LYS A 1 162 ? -40.02079 8.80412 -33.47639 1.000 63.23116 161 LYS A O 1
ATOM 1265 N N . GLU A 1 163 ? -40.69094 7.83901 -35.39814 1.000 59.77911 162 GLU A N 1
ATOM 1266 C CA . GLU A 1 163 ? -41.55565 6.89278 -34.70106 1.000 59.45420 162 GLU A CA 1
ATOM 1267 C C . GLU A 1 163 ? -40.73958 5.88712 -33.90104 1.000 60.84326 162 GLU A C 1
ATOM 1268 O O . GLU A 1 163 ? -41.15179 5.47128 -32.81198 1.000 63.66815 162 GLU A O 1
ATOM 1274 N N . ALA A 1 164 ? -39.57878 5.48544 -34.42416 1.000 61.52689 163 ALA A N 1
ATOM 1275 C CA . ALA A 1 164 ? -38.71469 4.57058 -33.68608 1.000 60.59453 163 ALA A CA 1
ATOM 1276 C C . ALA A 1 164 ? -38.12635 5.24391 -32.45272 1.000 59.59136 163 ALA A C 1
ATOM 1277 O O . ALA A 1 164 ? -38.08144 4.64198 -31.37333 1.000 61.13427 163 ALA A O 1
ATOM 1279 N N . LEU A 1 165 ? -37.66622 6.48966 -32.59322 1.000 56.82022 164 LEU A N 1
ATOM 1280 C CA . LEU A 1 165 ? -37.16141 7.22664 -31.43919 1.000 56.88323 164 LEU A CA 1
ATOM 1281 C C . LEU A 1 165 ? -38.24370 7.38816 -30.38073 1.000 62.80858 164 LEU A C 1
ATOM 1282 O O . LEU A 1 165 ? -38.02205 7.10067 -29.19926 1.000 60.44398 164 LEU A O 1
ATOM 1287 N N . LYS A 1 166 ? -39.43030 7.83991 -30.79298 1.000 62.87905 165 LYS A N 1
ATOM 1288 C CA . LYS A 1 166 ? -40.55422 7.93740 -29.86893 1.000 67.98097 165 LYS A CA 1
ATOM 1289 C C . LYS A 1 166 ? -40.86262 6.59313 -29.22197 1.000 64.74682 165 LYS A C 1
ATOM 1290 O O . LYS A 1 166 ? -41.29084 6.54266 -28.06360 1.000 68.63605 165 LYS A O 1
ATOM 1296 N N . LEU A 1 167 ? -40.63600 5.49779 -29.94871 1.000 66.74298 166 LEU A N 1
ATOM 1297 C CA . LEU A 1 167 ? -40.95267 4.17212 -29.42898 1.000 64.21837 166 LEU A CA 1
ATOM 1298 C C . LEU A 1 167 ? -39.93009 3.72236 -28.39291 1.000 64.28800 166 LEU A C 1
ATOM 1299 O O . LEU A 1 167 ? -40.29418 3.21086 -27.32892 1.000 68.22010 166 LEU A O 1
ATOM 1304 N N . VAL A 1 168 ? -38.64062 3.90154 -28.68492 1.000 64.91405 167 VAL A N 1
ATOM 1305 C CA . VAL A 1 168 ? -37.61290 3.45442 -27.75272 1.000 66.11302 167 VAL A CA 1
ATOM 1306 C C . VAL A 1 168 ? -37.62746 4.30221 -26.48501 1.000 69.75289 167 VAL A C 1
ATOM 1307 O O . VAL A 1 168 ? -37.29143 3.81062 -25.40135 1.000 72.75096 167 VAL A O 1
ATOM 1311 N N . LEU A 1 169 ? -38.03554 5.57202 -26.58397 1.000 73.77382 168 LEU A N 1
ATOM 1312 C CA . LEU A 1 169 ? -38.14037 6.40339 -25.38759 1.000 71.85416 168 LEU A CA 1
ATOM 1313 C C . LEU A 1 169 ? -39.21878 5.88166 -24.44730 1.000 76.23084 168 LEU A C 1
ATOM 1314 O O . LEU A 1 169 ? -39.04329 5.89372 -23.22330 1.000 82.07543 168 LEU A O 1
ATOM 1319 N N . GLU A 1 170 ? -40.34095 5.41978 -25.00018 1.000 76.42189 169 GLU A N 1
ATOM 1320 C CA . GLU A 1 170 ? -41.38049 4.82401 -24.16878 1.000 81.29541 169 GLU A CA 1
ATOM 1321 C C . GLU A 1 170 ? -40.91966 3.49374 -23.58734 1.000 80.58703 169 GLU A C 1
ATOM 1322 O O . GLU A 1 170 ? -41.18793 3.19413 -22.41799 1.000 83.70867 169 GLU A O 1
ATOM 1328 N N . ALA A 1 171 ? -40.21728 2.68665 -24.38698 1.000 80.35054 170 ALA A N 1
ATOM 1329 C CA . ALA A 1 171 ? -39.69749 1.41929 -23.88658 1.000 81.78908 170 ALA A CA 1
ATOM 1330 C C . ALA A 1 171 ? -38.62612 1.62902 -22.82516 1.000 86.72455 170 ALA A C 1
ATOM 1331 O O . ALA A 1 171 ? -38.50130 0.81386 -21.90460 1.000 89.13489 170 ALA A O 1
ATOM 1333 N N . ALA A 1 172 ? -37.84455 2.70580 -22.93346 1.000 86.73320 171 ALA A N 1
ATOM 1334 C CA . ALA A 1 172 ? -36.85971 3.00650 -21.90269 1.000 85.77387 171 ALA A CA 1
ATOM 1335 C C . ALA A 1 172 ? -37.50759 3.48659 -20.61308 1.000 87.95920 171 ALA A C 1
ATOM 1336 O O . ALA A 1 172 ? -36.87524 3.41971 -19.55397 1.000 92.82031 171 ALA A O 1
ATOM 1338 N N . LYS A 1 173 ? -38.75069 3.96528 -20.67501 1.000 86.83749 172 LYS A N 1
ATOM 1339 C CA . LYS A 1 173 ? -39.42239 4.40271 -19.45857 1.000 96.05663 172 LYS A CA 1
ATOM 1340 C C . LYS A 1 173 ? -40.01298 3.22219 -18.69850 1.000 102.23152 172 LYS A C 1
ATOM 1341 O O . LYS A 1 173 ? -39.97876 3.19726 -17.46316 1.000 108.99718 172 LYS A O 1
ATOM 1347 N N . GLU A 1 174 ? -40.55142 2.23336 -19.41537 1.000 104.37267 173 GLU A N 1
ATOM 1348 C CA . GLU A 1 174 ? -41.05225 1.03500 -18.75224 1.000 108.52080 173 GLU A CA 1
ATOM 1349 C C . GLU A 1 174 ? -39.92064 0.11706 -18.30695 1.000 111.30477 173 GLU A C 1
ATOM 1350 O O . GLU A 1 174 ? -40.07681 -0.61555 -17.32418 1.000 119.45158 173 GLU A O 1
ATOM 1356 N N . ALA A 1 175 ? -38.78445 0.13654 -19.01065 1.000 109.33530 174 ALA A N 1
ATOM 1357 C CA . ALA A 1 175 ? -37.61762 -0.60555 -18.54423 1.000 109.15689 174 ALA A CA 1
ATOM 1358 C C . ALA A 1 175 ? -37.08495 -0.02561 -17.24170 1.000 115.10410 174 ALA A C 1
ATOM 1359 O O . ALA A 1 175 ? -36.56449 -0.76307 -16.39547 1.000 121.73538 174 ALA A O 1
ATOM 1361 N N . LYS A 1 176 ? -37.21387 1.29120 -17.06173 1.000 113.17480 175 LYS A N 1
ATOM 1362 C CA . LYS A 1 176 ? -36.87379 1.90681 -15.78531 1.000 113.91923 175 LYS A CA 1
ATOM 1363 C C . LYS A 1 176 ? -37.83157 1.46673 -14.68664 1.000 122.27425 175 LYS A C 1
ATOM 1364 O O . LYS A 1 176 ? -37.42794 1.34053 -13.52539 1.000 123.89570 175 LYS A O 1
ATOM 1370 N N . LYS A 1 177 ? -39.09566 1.22052 -15.03386 1.000 124.05537 176 LYS A N 1
ATOM 1371 C CA . LYS A 1 177 ? -40.08661 0.80157 -14.05100 1.000 127.36726 176 LYS A CA 1
ATOM 1372 C C . LYS A 1 177 ? -40.01367 -0.68717 -13.74053 1.000 135.67219 176 LYS A C 1
ATOM 1373 O O . LYS A 1 177 ? -40.52597 -1.11426 -12.69995 1.000 140.07354 176 LYS A O 1
ATOM 1379 N N . ASN A 1 178 ? -39.39837 -1.48362 -14.61746 1.000 153.33757 177 ASN A N 1
ATOM 1380 C CA . ASN A 1 178 ? -39.21963 -2.90327 -14.33028 1.000 153.66239 177 ASN A CA 1
ATOM 1381 C C . ASN A 1 178 ? -38.11673 -3.11376 -13.30202 1.000 151.51322 177 ASN A C 1
ATOM 1382 O O . ASN A 1 178 ? -38.32885 -3.75943 -12.26863 1.000 157.89615 177 ASN A O 1
ATOM 1387 N N . GLY A 1 179 ? -36.92993 -2.58152 -13.57225 1.000 136.69328 178 GLY A N 1
ATOM 1388 C CA . GLY A 1 179 ? -35.81984 -2.72188 -12.65535 1.000 129.56466 178 GLY A CA 1
ATOM 1389 C C . GLY A 1 179 ? -34.49650 -2.95285 -13.35218 1.000 130.00795 178 GLY A C 1
ATOM 1390 O O . GLY A 1 179 ? -33.45252 -2.49948 -12.87477 1.000 133.76184 178 GLY A O 1
ATOM 1391 N N . ASP A 1 180 ? -34.52332 -3.65560 -14.48187 1.000 134.25424 179 ASP A N 1
ATOM 1392 C CA . ASP A 1 180 ? -33.29596 -3.95601 -15.20804 1.000 140.23186 179 ASP A CA 1
ATOM 1393 C C . ASP A 1 180 ? -32.71197 -2.67221 -15.78619 1.000 137.08930 179 ASP A C 1
ATOM 1394 O O . ASP A 1 180 ? -33.37294 -1.97251 -16.56138 1.000 131.10803 179 ASP A O 1
ATOM 1399 N N . LYS A 1 181 ? -31.47176 -2.36490 -15.41049 1.000 128.53097 180 LYS A N 1
ATOM 1400 C CA . LYS A 1 181 ? -30.81276 -1.14765 -15.86319 1.000 125.19381 180 LYS A CA 1
ATOM 1401 C C . LYS A 1 181 ? -29.93731 -1.35343 -17.08936 1.000 115.58078 180 LYS A C 1
ATOM 1402 O O . LYS A 1 181 ? -29.74799 -0.40770 -17.86154 1.000 111.88815 180 LYS A O 1
ATOM 1408 N N . GLU A 1 182 ? -29.39699 -2.55907 -17.28828 1.000 111.55546 181 GLU A N 1
ATOM 1409 C CA . GLU A 1 182 ? -28.60797 -2.82157 -18.48828 1.000 108.50698 181 GLU A CA 1
ATOM 1410 C C . GLU A 1 182 ? -29.44253 -2.63033 -19.74677 1.000 101.07285 181 GLU A C 1
ATOM 1411 O O . GLU A 1 182 ? -28.94128 -2.14582 -20.76860 1.000 91.98864 181 GLU A O 1
ATOM 1417 N N . LYS A 1 183 ? -30.72028 -3.00643 -19.69203 1.000 105.44717 182 LYS A N 1
ATOM 1418 C CA . LYS A 1 183 ? -31.58896 -2.82010 -20.84687 1.000 102.39984 182 LYS A CA 1
ATOM 1419 C C . LYS A 1 183 ? -31.91052 -1.34474 -21.05383 1.000 89.40412 182 LYS A C 1
ATOM 1420 O O . LYS A 1 183 ? -32.02454 -0.88186 -22.19447 1.000 81.37274 182 LYS A O 1
ATOM 1426 N N . LEU A 1 184 ? -32.05715 -0.59307 -19.95910 1.000 92.36903 183 LEU A N 1
ATOM 1427 C CA . LEU A 1 184 ? -32.25122 0.85031 -20.06027 1.000 88.50515 183 LEU A CA 1
ATOM 1428 C C . LEU A 1 184 ? -31.06994 1.51748 -20.75195 1.000 84.84483 183 LEU A C 1
ATOM 1429 O O . LEU A 1 184 ? -31.25303 2.40212 -21.59688 1.000 80.56960 183 LEU A O 1
ATOM 1434 N N . ILE A 1 185 ? -29.84883 1.11353 -20.39443 1.000 85.00848 184 ILE A N 1
ATOM 1435 C CA . ILE A 1 185 ? -28.65562 1.73066 -20.96589 1.000 81.03703 184 ILE A CA 1
ATOM 1436 C C . ILE A 1 185 ? -28.61951 1.53095 -22.47365 1.000 76.43971 184 ILE A C 1
ATOM 1437 O O . ILE A 1 185 ? -28.35258 2.46970 -23.23387 1.000 72.83078 184 ILE A O 1
ATOM 1442 N N . LYS A 1 186 ? -28.89433 0.30848 -22.93042 1.000 77.18098 185 LYS A N 1
ATOM 1443 C CA . LYS A 1 186 ? -28.88127 0.03623 -24.36246 1.000 71.92571 185 LYS A CA 1
ATOM 1444 C C . LYS A 1 186 ? -29.99348 0.79121 -25.08058 1.000 68.86214 185 LYS A C 1
ATOM 1445 O O . LYS A 1 186 ? -29.81103 1.23883 -26.21868 1.000 65.14920 185 LYS A O 1
ATOM 1451 N N . LEU A 1 187 ? -31.15087 0.95009 -24.43530 1.000 70.59749 186 LEU A N 1
ATOM 1452 C CA . LEU A 1 187 ? -32.21887 1.72693 -25.05437 1.000 68.76785 186 LEU A CA 1
ATOM 1453 C C . LEU A 1 187 ? -31.84765 3.20360 -25.12820 1.000 66.35545 186 LEU A C 1
ATOM 1454 O O . LEU A 1 187 ? -32.15112 3.87622 -26.12039 1.000 65.66944 186 LEU A O 1
ATOM 1459 N N . ALA A 1 188 ? -31.17332 3.72050 -24.09744 1.000 67.69541 187 ALA A N 1
ATOM 1460 C CA . ALA A 1 188 ? -30.70682 5.10349 -24.13670 1.000 65.23764 187 ALA A CA 1
ATOM 1461 C C . ALA A 1 188 ? -29.66014 5.30198 -25.22756 1.000 65.06005 187 ALA A C 1
ATOM 1462 O O . ALA A 1 188 ? -29.67192 6.32274 -25.92548 1.000 62.08396 187 ALA A O 1
ATOM 1464 N N . TYR A 1 189 ? -28.74493 4.33825 -25.38200 1.000 65.01704 188 TYR A N 1
ATOM 1465 C CA . TYR A 1 189 ? -27.78697 4.36493 -26.48521 1.000 59.98675 188 TYR A CA 1
ATOM 1466 C C . TYR A 1 189 ? -28.49877 4.56449 -27.81552 1.000 62.57875 188 TYR A C 1
ATOM 1467 O O . TYR A 1 189 ? -28.14964 5.45587 -28.59940 1.000 57.30651 188 TYR A O 1
ATOM 1476 N N . LEU A 1 190 ? -29.50574 3.72785 -28.08215 1.000 60.23382 189 LEU A N 1
ATOM 1477 C CA . LEU A 1 190 ? -30.26474 3.83308 -29.32260 1.000 57.30745 189 LEU A CA 1
ATOM 1478 C C . LEU A 1 190 ? -30.99767 5.16313 -29.41676 1.000 57.53885 189 LEU A C 1
ATOM 1479 O O . LEU A 1 190 ? -31.06969 5.76441 -30.49552 1.000 57.33924 189 LEU A O 1
ATOM 1484 N N . ALA A 1 191 ? -31.56250 5.63188 -28.30117 1.000 56.15740 190 ALA A N 1
ATOM 1485 C CA . ALA A 1 191 ? -32.29202 6.89440 -28.32428 1.000 55.04277 190 ALA A CA 1
ATOM 1486 C C . ALA A 1 191 ? -31.38923 8.04046 -28.75687 1.000 58.30762 190 ALA A C 1
ATOM 1487 O O . ALA A 1 191 ? -31.79055 8.88560 -29.56604 1.000 56.13975 190 ALA A O 1
ATOM 1489 N N . ALA A 1 192 ? -30.15754 8.07375 -28.24421 1.000 56.03715 191 ALA A N 1
ATOM 1490 C CA . ALA A 1 192 ? -29.23572 9.14623 -28.60202 1.000 59.21219 191 ALA A CA 1
ATOM 1491 C C . ALA A 1 192 ? -28.75874 9.00727 -30.04236 1.000 55.76211 191 ALA A C 1
ATOM 1492 O O . ALA A 1 192 ? -28.74758 9.98591 -30.79868 1.000 50.81777 191 ALA A O 1
ATOM 1494 N N . ALA A 1 193 ? -28.35445 7.79543 -30.43652 1.000 57.51821 192 ALA A N 1
ATOM 1495 C CA . ALA A 1 193 ? -27.86155 7.57887 -31.79371 1.000 54.87358 192 ALA A CA 1
ATOM 1496 C C . ALA A 1 193 ? -28.90102 7.97795 -32.83279 1.000 55.18522 192 ALA A C 1
ATOM 1497 O O . ALA A 1 193 ? -28.58051 8.66811 -33.80783 1.000 52.02345 192 ALA A O 1
ATOM 1499 N N . VAL A 1 194 ? -30.15403 7.56111 -32.63919 1.000 52.87712 193 VAL A N 1
ATOM 1500 C CA . VAL A 1 194 ? -31.19968 7.92186 -33.59043 1.000 53.75605 193 VAL A CA 1
ATOM 1501 C C . VAL A 1 194 ? -31.46148 9.42142 -33.55441 1.000 53.95091 193 VAL A C 1
ATOM 1502 O O . VAL A 1 194 ? -31.54569 10.07325 -34.60234 1.000 54.19973 193 VAL A O 1
ATOM 1506 N N . ALA A 1 195 ? -31.58358 9.99393 -32.35288 1.000 53.04891 194 ALA A N 1
ATOM 1507 C CA . ALA A 1 195 ? -31.83138 11.42794 -32.23658 1.000 51.92284 194 ALA A CA 1
ATOM 1508 C C . ALA A 1 195 ? -30.73725 12.23664 -32.91928 1.000 55.92527 194 ALA A C 1
ATOM 1509 O O . ALA A 1 195 ? -31.01943 13.24382 -33.58057 1.000 54.58581 194 ALA A O 1
ATOM 1511 N N . ALA A 1 196 ? -29.48136 11.80633 -32.77697 1.000 56.25789 195 ALA A N 1
ATOM 1512 C CA . ALA A 1 196 ? -28.37924 12.53117 -33.39859 1.000 51.67124 195 ALA A CA 1
ATOM 1513 C C . ALA A 1 196 ? -28.43581 12.43107 -34.91769 1.000 54.01395 195 ALA A C 1
ATOM 1514 O O . ALA A 1 196 ? -28.19681 13.42226 -35.61734 1.000 55.04378 195 ALA A O 1
ATOM 1516 N N . TRP A 1 197 ? -28.75435 11.24559 -35.44762 1.000 54.58271 196 TRP A N 1
ATOM 1517 C CA . TRP A 1 197 ? -28.85576 11.09357 -36.89635 1.000 57.34210 196 TRP A CA 1
ATOM 1518 C C . TRP A 1 197 ? -30.04009 11.85491 -37.47760 1.000 57.86558 196 TRP A C 1
ATOM 1519 O O . TRP A 1 197 ? -29.94316 12.37490 -38.59505 1.000 57.81682 196 TRP A O 1
ATOM 1530 N N . ILE A 1 198 ? -31.15810 11.93621 -36.75366 1.000 59.51818 197 ILE A N 1
ATOM 1531 C CA . ILE A 1 198 ? -32.30412 12.68020 -37.26925 1.000 56.26881 197 ILE A CA 1
ATOM 1532 C C . ILE A 1 198 ? -31.95455 14.15585 -37.42850 1.000 61.14171 197 ILE A C 1
ATOM 1533 O O . ILE A 1 198 ? -32.21778 14.76107 -38.47473 1.000 67.36435 197 ILE A O 1
ATOM 1538 N N . ILE A 1 199 ? -31.34493 14.75563 -36.40174 1.000 60.24935 198 ILE A N 1
ATOM 1539 C CA . ILE A 1 199 ? -30.92833 16.15045 -36.51916 1.000 62.05289 198 ILE A CA 1
ATOM 1540 C C . ILE A 1 199 ? -29.83271 16.28816 -37.56818 1.000 58.20744 198 ILE A C 1
ATOM 1541 O O . ILE A 1 199 ? -29.76239 17.29945 -38.27763 1.000 63.08869 198 ILE A O 1
ATOM 1546 N N . HIS A 1 200 ? -28.98020 15.26980 -37.69817 1.000 59.99773 199 HIS A N 1
ATOM 1547 C CA . HIS A 1 200 ? -27.90566 15.29375 -38.68686 1.000 62.65213 199 HIS A CA 1
ATOM 1548 C C . HIS A 1 200 ? -28.44872 15.36595 -40.10925 1.000 69.78399 199 HIS A C 1
ATOM 1549 O O . HIS A 1 200 ? -28.06834 16.24743 -40.88920 1.000 71.12820 199 HIS A O 1
ATOM 1556 N N . THR A 1 201 ? -29.33240 14.43494 -40.47019 1.000 71.41134 200 THR A N 1
ATOM 1557 C CA . THR A 1 201 ? -29.71808 14.28296 -41.86839 1.000 77.87144 200 THR A CA 1
ATOM 1558 C C . THR A 1 201 ? -30.85346 15.21949 -42.26924 1.000 80.86004 200 THR A C 1
ATOM 1559 O O . THR A 1 201 ? -30.88507 15.69697 -43.40996 1.000 85.71262 200 THR A O 1
ATOM 1563 N N . ASP A 1 202 ? -31.77360 15.51617 -41.35513 1.000 82.82949 201 ASP A N 1
ATOM 1564 C CA . ASP A 1 202 ? -33.03019 16.15087 -41.71928 1.000 83.40736 201 ASP A CA 1
ATOM 1565 C C . ASP A 1 202 ? -33.26670 17.48750 -41.03306 1.000 81.05174 201 ASP A C 1
ATOM 1566 O O . ASP A 1 202 ? -34.28670 18.12977 -41.30550 1.000 88.12220 201 ASP A O 1
ATOM 1571 N N . GLY A 1 203 ? -32.36383 17.92874 -40.16047 1.000 76.92870 202 GLY A N 1
ATOM 1572 C CA . GLY A 1 203 ? -32.55405 19.20048 -39.48818 1.000 78.03233 202 GLY A CA 1
ATOM 1573 C C . GLY A 1 203 ? -33.47016 19.07899 -38.28200 1.000 72.68721 202 GLY A C 1
ATOM 1574 O O . GLY A 1 203 ? -33.54961 18.03322 -37.64095 1.000 75.78895 202 GLY A O 1
ATOM 1575 N N . ASP A 1 204 ? -34.17007 20.16860 -37.97276 1.000 74.56607 203 ASP A N 1
ATOM 1576 C CA . ASP A 1 204 ? -35.07116 20.20634 -36.83161 1.000 76.66938 203 ASP A CA 1
ATOM 1577 C C . ASP A 1 204 ? -36.49019 20.54797 -37.25709 1.000 78.19680 203 ASP A C 1
ATOM 1578 O O . ASP A 1 204 ? -36.72603 21.15516 -38.30514 1.000 77.11425 203 ASP A O 1
ATOM 1583 N N . ASP A 1 205 ? -37.43296 20.13713 -36.41451 1.000 76.28184 204 ASP A N 1
ATOM 1584 C CA . ASP A 1 205 ? -38.79169 20.65199 -36.43137 1.000 77.59472 204 ASP A CA 1
ATOM 1585 C C . ASP A 1 205 ? -39.21579 20.81074 -34.97490 1.000 81.61725 204 ASP A C 1
ATOM 1586 O O . ASP A 1 205 ? -38.38567 20.76133 -34.06244 1.000 81.00712 204 ASP A O 1
ATOM 1591 N N . ASP A 1 206 ? -40.51337 20.99955 -34.74171 1.000 83.77183 205 ASP A N 1
ATOM 1592 C CA . ASP A 1 206 ? -40.97823 21.12914 -33.36545 1.000 85.66206 205 ASP A CA 1
ATOM 1593 C C . ASP A 1 206 ? -40.85774 19.81228 -32.60895 1.000 81.28915 205 ASP A C 1
ATOM 1594 O O . ASP A 1 206 ? -40.52367 19.81041 -31.41694 1.000 76.74375 205 ASP A O 1
ATOM 1599 N N . GLU A 1 207 ? -41.08582 18.68948 -33.29187 1.000 84.69660 206 GLU A N 1
ATOM 1600 C CA . GLU A 1 207 ? -41.12651 17.37870 -32.65656 1.000 79.78085 206 GLU A CA 1
ATOM 1601 C C . GLU A 1 207 ? -39.73620 16.78290 -32.45631 1.000 78.26092 206 GLU A C 1
ATOM 1602 O O . GLU A 1 207 ? -39.47473 16.15816 -31.42182 1.000 77.30402 206 GLU A O 1
ATOM 1608 N N . ILE A 1 208 ? -38.83601 16.95858 -33.42886 1.000 78.55572 207 ILE A N 1
ATOM 1609 C CA . ILE A 1 208 ? -37.48537 16.40826 -33.30351 1.000 71.35131 207 ILE A CA 1
ATOM 1610 C C . ILE A 1 208 ? -36.77145 17.00832 -32.10078 1.000 68.32660 207 ILE A C 1
ATOM 1611 O O . ILE A 1 208 ? -36.10278 16.29840 -31.33877 1.000 67.83419 207 ILE A O 1
ATOM 1616 N N . VAL A 1 209 ? -36.90400 18.32184 -31.90793 1.000 66.89846 208 VAL A N 1
ATOM 1617 C CA . VAL A 1 209 ? -36.23955 18.97348 -30.78399 1.000 69.65703 208 VAL A CA 1
ATOM 1618 C C . VAL A 1 209 ? -36.76867 18.42839 -29.46419 1.000 68.49502 208 VAL A C 1
ATOM 1619 O O . VAL A 1 209 ? -36.00182 18.18507 -28.52441 1.000 69.69210 208 VAL A O 1
ATOM 1623 N N . GLU A 1 210 ? -38.08130 18.20514 -29.37779 1.000 69.08023 209 GLU A N 1
ATOM 1624 C CA . GLU A 1 210 ? -38.65288 17.68505 -28.14043 1.000 71.72196 209 GLU A CA 1
ATOM 1625 C C . GLU A 1 210 ? -38.18768 16.25749 -27.87195 1.000 70.81066 209 GLU A C 1
ATOM 1626 O O . GLU A 1 210 ? -37.83499 15.91871 -26.73554 1.000 67.61523 209 GLU A O 1
ATOM 1632 N N . LEU A 1 211 ? -38.16881 15.40998 -28.90564 1.000 67.58896 210 LEU A N 1
ATOM 1633 C CA . LEU A 1 211 ? -37.71227 14.03393 -28.72792 1.000 65.89372 210 LEU A CA 1
ATOM 1634 C C . LEU A 1 211 ? -36.23465 13.98063 -28.36084 1.000 65.34306 210 LEU A C 1
ATOM 1635 O O . LEU A 1 211 ? -35.83167 13.18866 -27.50014 1.000 62.06488 210 LEU A O 1
ATOM 1640 N N . ALA A 1 212 ? -35.41129 14.80815 -29.00971 1.000 63.05112 211 ALA A N 1
ATOM 1641 C CA . ALA A 1 212 ? -33.98139 14.80591 -28.71955 1.000 57.42548 211 ALA A CA 1
ATOM 1642 C C . ALA A 1 212 ? -33.71126 15.20701 -27.27486 1.000 60.01936 211 ALA A C 1
ATOM 1643 O O . ALA A 1 212 ? -32.80934 14.65799 -26.62990 1.000 57.40971 211 ALA A O 1
ATOM 1645 N N . LYS A 1 213 ? -34.48210 16.16591 -26.75115 1.000 62.15200 212 LYS A N 1
ATOM 1646 C CA . LYS A 1 213 ? -34.36846 16.53204 -25.34122 1.000 60.77403 212 LYS A CA 1
ATOM 1647 C C . LYS A 1 213 ? -34.62992 15.33097 -24.44428 1.000 59.57211 212 LYS A C 1
ATOM 1648 O O . LYS A 1 213 ? -33.90108 15.09001 -23.47455 1.000 63.05001 212 LYS A O 1
ATOM 1654 N N . GLU A 1 214 ? -35.67937 14.56932 -24.75250 1.000 59.74012 213 GLU A N 1
ATOM 1655 C CA . GLU A 1 214 ? -36.00087 13.39197 -23.95607 1.000 66.97483 213 GLU A CA 1
ATOM 1656 C C . GLU A 1 214 ? -34.90334 12.34040 -24.06599 1.000 60.25059 213 GLU A C 1
ATOM 1657 O O . GLU A 1 214 ? -34.53467 11.71291 -23.06633 1.000 59.30487 213 GLU A O 1
ATOM 1663 N N . ALA A 1 215 ? -34.35789 12.14589 -25.26967 1.000 59.34274 214 ALA A N 1
ATOM 1664 C CA . ALA A 1 215 ? -33.24866 11.21406 -25.43245 1.000 58.05948 214 ALA A CA 1
ATOM 1665 C C . ALA A 1 215 ? -31.99724 11.70762 -24.71934 1.000 64.59579 214 ALA A C 1
ATOM 1666 O O . ALA A 1 215 ? -31.19915 10.89591 -24.23681 1.000 65.61693 214 ALA A O 1
ATOM 1668 N N . LEU A 1 216 ? -31.81391 13.02681 -24.63090 1.000 63.95741 215 LEU A N 1
ATOM 1669 C CA . LEU A 1 216 ? -30.64864 13.56475 -23.93741 1.000 59.30515 215 LEU A CA 1
ATOM 1670 C C . LEU A 1 216 ? -30.74747 13.34338 -22.43338 1.000 62.84857 215 LEU A C 1
ATOM 1671 O O . LEU A 1 216 ? -29.79308 12.87489 -21.80310 1.000 60.69975 215 LEU A O 1
ATOM 1676 N N . LYS A 1 217 ? -31.89084 13.68587 -21.83367 1.000 65.47514 216 LYS A N 1
ATOM 1677 C CA . LYS A 1 217 ? -32.05836 13.42719 -20.40745 1.000 66.73239 216 LYS A CA 1
ATOM 1678 C C . LYS A 1 217 ? -32.04014 11.93401 -20.11407 1.000 69.05935 216 LYS A C 1
ATOM 1679 O O . LYS A 1 217 ? -31.64654 11.52116 -19.01695 1.000 72.67225 216 LYS A O 1
ATOM 1685 N N . LEU A 1 218 ? -32.43772 11.11269 -21.08688 1.000 68.28201 217 LEU A N 1
ATOM 1686 C CA . LEU A 1 218 ? -32.40597 9.66658 -20.89816 1.000 72.74853 217 LEU A CA 1
ATOM 1687 C C . LEU A 1 218 ? -30.97360 9.15435 -20.78987 1.000 75.61079 217 LEU A C 1
ATOM 1688 O O . LEU A 1 218 ? -30.64885 8.37855 -19.88317 1.000 80.80593 217 LEU A O 1
ATOM 1693 N N . VAL A 1 219 ? -30.09790 9.57954 -21.70492 1.000 70.97963 218 VAL A N 1
ATOM 1694 C CA . VAL A 1 219 ? -28.72368 9.08776 -21.67371 1.000 76.09561 218 VAL A CA 1
ATOM 1695 C C . VAL A 1 219 ? -27.96578 9.66618 -20.48568 1.000 80.91234 218 VAL A C 1
ATOM 1696 O O . VAL A 1 219 ? -27.02074 9.04461 -19.98435 1.000 84.40370 218 VAL A O 1
ATOM 1700 N N . LEU A 1 220 ? -28.35734 10.85196 -20.01171 1.000 77.13362 219 LEU A N 1
ATOM 1701 C CA . LEU A 1 220 ? -27.73410 11.39655 -18.81009 1.000 81.40989 219 LEU A CA 1
ATOM 1702 C C . LEU A 1 220 ? -28.03551 10.52681 -17.59743 1.000 91.61663 219 LEU A C 1
ATOM 1703 O O . LEU A 1 220 ? -27.14251 10.24322 -16.78953 1.000 93.05212 219 LEU A O 1
ATOM 1708 N N . GLU A 1 221 ? -29.28596 10.08503 -17.45836 1.000 101.85244 220 GLU A N 1
ATOM 1709 C CA . GLU A 1 221 ? -29.62563 9.20513 -16.34750 1.000 116.25606 220 GLU A CA 1
ATOM 1710 C C . GLU A 1 221 ? -29.04159 7.81332 -16.55286 1.000 121.71080 220 GLU A C 1
ATOM 1711 O O . GLU A 1 221 ? -28.68335 7.14143 -15.57842 1.000 130.68592 220 GLU A O 1
ATOM 1717 N N . ALA A 1 222 ? -28.92480 7.37171 -17.80754 1.000 107.01546 221 ALA A N 1
ATOM 1718 C CA . ALA A 1 222 ? -28.30442 6.08073 -18.08490 1.000 102.09957 221 ALA A CA 1
ATOM 1719 C C . ALA A 1 222 ? -26.82174 6.10047 -17.73909 1.000 102.86659 221 ALA A C 1
ATOM 1720 O O . ALA A 1 222 ? -26.31142 5.17265 -17.10164 1.000 109.46048 221 ALA A O 1
ATOM 1722 N N . ALA A 1 223 ? -26.11038 7.14954 -18.15877 1.000 99.04582 222 ALA A N 1
ATOM 1723 C CA . ALA A 1 223 ? -24.70735 7.28438 -17.78783 1.000 100.71026 222 ALA A CA 1
ATOM 1724 C C . ALA A 1 223 ? -24.53195 7.47705 -16.28959 1.000 107.19629 222 ALA A C 1
ATOM 1725 O O . ALA A 1 223 ? -23.45706 7.17826 -15.75808 1.000 107.90377 222 ALA A O 1
ATOM 1727 N N . LYS A 1 224 ? -25.56070 7.97185 -15.59903 1.000 108.78804 223 LYS A N 1
ATOM 1728 C CA . LYS A 1 224 ? -25.50247 8.04254 -14.14498 1.000 114.21429 223 LYS A CA 1
ATOM 1729 C C . LYS A 1 224 ? -25.58094 6.64919 -13.53319 1.000 124.18835 223 LYS A C 1
ATOM 1730 O O . LYS A 1 224 ? -24.91770 6.36726 -12.52864 1.000 127.77774 223 LYS A O 1
ATOM 1736 N N . GLU A 1 225 ? -26.37515 5.75903 -14.13608 1.000 134.73996 224 GLU A N 1
ATOM 1737 C CA . GLU A 1 225 ? -26.41667 4.37230 -13.68173 1.000 143.53747 224 GLU A CA 1
ATOM 1738 C C . GLU A 1 225 ? -25.16530 3.60438 -14.09043 1.000 141.71743 224 GLU A C 1
ATOM 1739 O O . GLU A 1 225 ? -24.73976 2.69277 -13.37205 1.000 151.47370 224 GLU A O 1
ATOM 1745 N N . ALA A 1 226 ? -24.56984 3.94537 -15.23698 1.000 125.61936 225 ALA A N 1
ATOM 1746 C CA . ALA A 1 226 ? -23.33994 3.27971 -15.65520 1.000 121.57524 225 ALA A CA 1
ATOM 1747 C C . ALA A 1 226 ? -22.18478 3.60346 -14.71736 1.000 124.91263 225 ALA A C 1
ATOM 1748 O O . ALA A 1 226 ? -21.31289 2.75607 -14.48979 1.000 129.25897 225 ALA A O 1
ATOM 1750 N N . LYS A 1 227 ? -22.16255 4.81758 -14.16338 1.000 125.65711 226 LYS A N 1
ATOM 1751 C CA . LYS A 1 227 ? -21.14287 5.15878 -13.17934 1.000 121.40639 226 LYS A CA 1
ATOM 1752 C C . LYS A 1 227 ? -21.35129 4.39412 -11.87967 1.000 127.96522 226 LYS A C 1
ATOM 1753 O O . LYS A 1 227 ? -20.37830 4.07129 -11.18868 1.000 128.27624 226 LYS A O 1
ATOM 1759 N N . LYS A 1 228 ? -22.60514 4.08480 -11.53833 1.000 134.92563 227 LYS A N 1
ATOM 1760 C CA . LYS A 1 228 ? -22.87124 3.30969 -10.33057 1.000 136.47687 227 LYS A CA 1
ATOM 1761 C C . LYS A 1 228 ? -22.44206 1.85725 -10.49841 1.000 136.59460 227 LYS A C 1
ATOM 1762 O O . LYS A 1 228 ? -21.89255 1.25637 -9.56763 1.000 144.36939 227 LYS A O 1
ATOM 1768 N N . ASN A 1 229 ? -22.68206 1.27549 -11.67565 1.000 135.33903 228 ASN A N 1
ATOM 1769 C CA . ASN A 1 229 ? -22.23933 -0.08740 -11.94996 1.000 135.28483 228 ASN A CA 1
ATOM 1770 C C . ASN A 1 229 ? -20.73434 -0.19029 -12.16143 1.000 135.14267 228 ASN A C 1
ATOM 1771 O O . ASN A 1 229 ? -20.23417 -1.30032 -12.37717 1.000 130.18846 228 ASN A O 1
ATOM 1776 N N . GLY A 1 230 ? -20.01047 0.92586 -12.11231 1.000 142.78412 229 GLY A N 1
ATOM 1777 C CA . GLY A 1 230 ? -18.56257 0.89833 -12.20137 1.000 142.05403 229 GLY A CA 1
ATOM 1778 C C . GLY A 1 230 ? -18.00996 0.42638 -13.52649 1.000 139.98377 229 GLY A C 1
ATOM 1779 O O . GLY A 1 230 ? -16.91609 -0.14497 -13.56326 1.000 138.61444 229 GLY A O 1
ATOM 1780 N N . ASP A 1 231 ? -18.73216 0.65345 -14.62044 1.000 133.29081 230 ASP A N 1
ATOM 1781 C CA . ASP A 1 231 ? -18.30801 0.22304 -15.94815 1.000 131.17799 230 ASP A CA 1
ATOM 1782 C C . ASP A 1 231 ? -17.72590 1.42724 -16.68092 1.000 127.72798 230 ASP A C 1
ATOM 1783 O O . ASP A 1 231 ? -18.46202 2.33989 -17.06841 1.000 119.80265 230 ASP A O 1
ATOM 1788 N N . LYS A 1 232 ? -16.40296 1.42850 -16.87025 1.000 130.53337 231 LYS A N 1
ATOM 1789 C CA . LYS A 1 232 ? -15.75991 2.54691 -17.55466 1.000 128.27579 231 LYS A CA 1
ATOM 1790 C C . LYS A 1 232 ? -16.11420 2.57445 -19.03643 1.000 124.22435 231 LYS A C 1
ATOM 1791 O O . LYS A 1 232 ? -16.27512 3.65206 -19.62120 1.000 121.11497 231 LYS A O 1
ATOM 1797 N N . GLU A 1 233 ? -16.23045 1.40126 -19.66179 1.000 132.91753 232 GLU A N 1
ATOM 1798 C CA . GLU A 1 233 ? -16.33220 1.34009 -21.11727 1.000 126.39415 232 GLU A CA 1
ATOM 1799 C C . GLU A 1 233 ? -17.65446 1.91096 -21.61628 1.000 121.74870 232 GLU A C 1
ATOM 1800 O O . GLU A 1 233 ? -17.67316 2.76221 -22.51268 1.000 113.36912 232 GLU A O 1
ATOM 1806 N N . LYS A 1 234 ? -18.77452 1.44997 -21.05965 1.000 116.19228 233 LYS A N 1
ATOM 1807 C CA . LYS A 1 234 ? -20.06163 1.97887 -21.49502 1.000 106.10633 233 LYS A CA 1
ATOM 1808 C C . LYS A 1 234 ? -20.25245 3.42607 -21.05176 1.000 98.61792 233 LYS A C 1
ATOM 1809 O O . LYS A 1 234 ? -20.99503 4.17515 -21.69656 1.000 89.02853 233 LYS A O 1
ATOM 1815 N N . LEU A 1 235 ? -19.57513 3.84304 -19.97813 1.000 103.64622 234 LEU A N 1
ATOM 1816 C CA . LEU A 1 235 ? -19.71785 5.21200 -19.48860 1.000 97.33257 234 LEU A CA 1
ATOM 1817 C C . LEU A 1 235 ? -19.18990 6.22028 -20.50172 1.000 89.39339 234 LEU A C 1
ATOM 1818 O O . LEU A 1 235 ? -19.82928 7.24499 -20.76484 1.000 88.21497 234 LEU A O 1
ATOM 1823 N N . ILE A 1 236 ? -18.01150 5.95692 -21.06993 1.000 90.72199 235 ILE A N 1
ATOM 1824 C CA . ILE A 1 236 ? -17.41241 6.93516 -21.97138 1.000 89.96501 235 ILE A CA 1
ATOM 1825 C C . ILE A 1 236 ? -18.21598 7.04925 -23.26220 1.000 84.67180 235 ILE A C 1
ATOM 1826 O O . ILE A 1 236 ? -18.29754 8.13299 -23.85364 1.000 79.39808 235 ILE A O 1
ATOM 1831 N N . LYS A 1 237 ? -18.84118 5.95760 -23.71111 1.000 82.94995 236 LYS A N 1
ATOM 1832 C CA . LYS A 1 237 ? -19.67930 6.03942 -24.90095 1.000 76.79695 236 LYS A CA 1
ATOM 1833 C C . LYS A 1 237 ? -20.99881 6.74514 -24.62008 1.000 73.69646 236 LYS A C 1
ATOM 1834 O O . LYS A 1 237 ? -21.51215 7.45564 -25.49134 1.000 70.38341 236 LYS A O 1
ATOM 1840 N N . LEU A 1 238 ? -21.56029 6.57262 -23.42264 1.000 75.02137 237 LEU A N 1
ATOM 1841 C CA . LEU A 1 238 ? -22.77412 7.30510 -23.08109 1.000 74.13213 237 LEU A CA 1
ATOM 1842 C C . LEU A 1 238 ? -22.50334 8.80162 -22.97132 1.000 74.41074 237 LEU A C 1
ATOM 1843 O O . LEU A 1 238 ? -23.34836 9.61657 -23.35922 1.000 66.88727 237 LEU A O 1
ATOM 1848 N N . ALA A 1 239 ? -21.32674 9.18045 -22.45517 1.000 73.46819 238 ALA A N 1
ATOM 1849 C CA . ALA A 1 239 ? -20.96418 10.59171 -22.37141 1.000 73.48798 238 ALA A CA 1
ATOM 1850 C C . ALA A 1 239 ? -20.78139 11.19440 -23.75656 1.000 69.61944 238 ALA A C 1
ATOM 1851 O O . ALA A 1 239 ? -21.15523 12.34889 -23.99029 1.000 65.80916 238 ALA A O 1
ATOM 1853 N N . TYR A 1 240 ? -20.18575 10.43293 -24.67727 1.000 70.17704 239 TYR A N 1
ATOM 1854 C CA . TYR A 1 240 ? -20.11092 10.85050 -26.07402 1.000 65.74360 239 TYR A CA 1
ATOM 1855 C C . TYR A 1 240 ? -21.49646 11.15855 -26.62674 1.000 62.29383 239 TYR A C 1
ATOM 1856 O O . TYR A 1 240 ? -21.71618 12.20821 -27.24282 1.000 61.62068 239 TYR A O 1
ATOM 1865 N N . LEU A 1 241 ? -22.44571 10.24388 -26.41382 1.000 63.11449 240 LEU A N 1
ATOM 1866 C CA . LEU A 1 241 ? -23.79960 10.43702 -26.92120 1.000 61.66517 240 LEU A CA 1
ATOM 1867 C C . LEU A 1 241 ? -24.46187 11.65706 -26.29918 1.000 58.52370 240 LEU A C 1
ATOM 1868 O O . LEU A 1 241 ? -25.12341 12.43481 -26.99705 1.000 58.30633 240 LEU A O 1
ATOM 1873 N N . ALA A 1 242 ? -24.30902 11.83337 -24.98569 1.000 55.16888 241 ALA A N 1
ATOM 1874 C CA . ALA A 1 242 ? -24.90261 12.98911 -24.32391 1.000 56.96995 241 ALA A CA 1
ATOM 1875 C C . ALA A 1 242 ? -24.39680 14.28761 -24.94048 1.000 66.08040 241 ALA A C 1
ATOM 1876 O O . ALA A 1 242 ? -25.18756 15.17027 -25.29417 1.000 61.75206 241 ALA A O 1
ATOM 1878 N N . ALA A 1 243 ? -23.07516 14.41247 -25.09454 1.000 67.01333 242 ALA A N 1
ATOM 1879 C CA . ALA A 1 243 ? -22.51199 15.59924 -25.72909 1.000 58.93251 242 ALA A CA 1
ATOM 1880 C C . ALA A 1 243 ? -22.98909 15.73750 -27.16688 1.000 61.45324 242 ALA A C 1
ATOM 1881 O O . ALA A 1 243 ? -23.34849 16.83719 -27.60434 1.000 60.93436 242 ALA A O 1
ATOM 1883 N N . ALA A 1 244 ? -22.99744 14.63123 -27.91630 1.000 58.73184 243 ALA A N 1
ATOM 1884 C CA . ALA A 1 244 ? -23.40867 14.67919 -29.31474 1.000 59.73148 243 ALA A CA 1
ATOM 1885 C C . ALA A 1 244 ? -24.83203 15.20479 -29.45134 1.000 60.02020 243 ALA A C 1
ATOM 1886 O O . ALA A 1 244 ? -25.08935 16.13889 -30.21968 1.000 59.97658 243 ALA A O 1
ATOM 1888 N N . VAL A 1 245 ? -25.77227 14.61621 -28.70781 1.000 60.05970 244 VAL A N 1
ATOM 1889 C CA . VAL A 1 245 ? -27.15865 15.07027 -28.76958 1.000 57.89919 244 VAL A CA 1
ATOM 1890 C C . VAL A 1 245 ? -27.26296 16.51909 -28.31528 1.000 57.86928 244 VAL A C 1
ATOM 1891 O O . VAL A 1 245 ? -27.93160 17.33953 -28.95670 1.000 57.24789 244 VAL A O 1
ATOM 1895 N N . ALA A 1 246 ? -26.59131 16.86178 -27.21295 1.000 58.34737 245 ALA A N 1
ATOM 1896 C CA . ALA A 1 246 ? -26.58931 18.24702 -26.75581 1.000 57.91045 245 ALA A CA 1
ATOM 1897 C C . ALA A 1 246 ? -25.98498 19.17195 -27.80401 1.000 58.69287 245 ALA A C 1
ATOM 1898 O O . ALA A 1 246 ? -26.44877 20.30403 -27.98433 1.000 58.82021 245 ALA A O 1
ATOM 1900 N N . ALA A 1 247 ? -24.95647 18.70537 -28.51514 1.000 54.23148 246 ALA A N 1
ATOM 1901 C CA . ALA A 1 247 ? -24.33905 19.54480 -29.53532 1.000 56.33383 246 ALA A CA 1
ATOM 1902 C C . ALA A 1 247 ? -25.26282 19.73416 -30.73358 1.000 56.70357 246 ALA A C 1
ATOM 1903 O O . ALA A 1 247 ? -25.38707 20.84956 -31.25268 1.000 55.37035 246 ALA A O 1
ATOM 1905 N N . TRP A 1 248 ? -25.93025 18.66391 -31.18202 1.000 55.09682 247 TRP A N 1
ATOM 1906 C CA . TRP A 1 248 ? -26.82558 18.79264 -32.33017 1.000 57.06504 247 TRP A CA 1
ATOM 1907 C C . TRP A 1 248 ? -28.04612 19.64906 -32.02103 1.000 58.14666 247 TRP A C 1
ATOM 1908 O O . TRP A 1 248 ? -28.58694 20.29535 -32.92595 1.000 56.65786 247 TRP A O 1
ATOM 1919 N N . ILE A 1 249 ? -28.50502 19.66504 -30.76978 1.000 57.42552 248 ILE A N 1
ATOM 1920 C CA . ILE A 1 249 ? -29.63706 20.51920 -30.42640 1.000 57.03550 248 ILE A CA 1
ATOM 1921 C C . ILE A 1 249 ? -29.21861 21.98337 -30.43419 1.000 58.20618 248 ILE A C 1
ATOM 1922 O O . ILE A 1 249 ? -29.88147 22.83204 -31.04188 1.000 59.12083 248 ILE A O 1
ATOM 1927 N N . ILE A 1 250 ? -28.10245 22.29807 -29.77331 1.000 59.04248 249 ILE A N 1
ATOM 1928 C CA . ILE A 1 250 ? -27.70259 23.69290 -29.61424 1.000 56.02119 249 ILE A CA 1
ATOM 1929 C C . ILE A 1 250 ? -27.30114 24.30050 -30.95310 1.000 56.49482 249 ILE A C 1
ATOM 1930 O O . ILE A 1 250 ? -27.67028 25.43818 -31.26556 1.000 58.11415 249 ILE A O 1
ATOM 1935 N N . THR A 1 251 ? -26.54894 23.55960 -31.76881 1.000 56.85330 250 THR A N 1
ATOM 1936 C CA . THR A 1 251 ? -26.03992 24.13180 -33.01043 1.000 58.83729 250 THR A CA 1
ATOM 1937 C C . THR A 1 251 ? -27.10982 24.27337 -34.08625 1.000 56.68170 250 THR A C 1
ATOM 1938 O O . THR A 1 251 ? -26.86003 24.94564 -35.09289 1.000 60.72824 250 THR A O 1
ATOM 1942 N N . THR A 1 252 ? -28.28199 23.66814 -33.90558 1.000 56.54163 251 THR A N 1
ATOM 1943 C CA . THR A 1 252 ? -29.36176 23.72980 -34.88517 1.000 58.09827 251 THR A CA 1
ATOM 1944 C C . THR A 1 252 ? -30.60085 24.43957 -34.37056 1.000 65.21355 251 THR A C 1
ATOM 1945 O O . THR A 1 252 ? -31.19532 25.23350 -35.10047 1.000 68.87353 251 THR A O 1
ATOM 1949 N N . ASP A 1 253 ? -31.00872 24.17085 -33.13025 1.000 63.92307 252 ASP A N 1
ATOM 1950 C CA . ASP A 1 253 ? -32.17277 24.82258 -32.54846 1.000 62.42423 252 ASP A CA 1
ATOM 1951 C C . ASP A 1 253 ? -31.82295 25.94707 -31.58276 1.000 66.48952 252 ASP A C 1
ATOM 1952 O O . ASP A 1 253 ? -32.66641 26.81068 -31.33761 1.000 73.72637 252 ASP A O 1
ATOM 1957 N N . GLY A 1 254 ? -30.61174 25.98064 -31.04660 1.000 64.34976 253 GLY A N 1
ATOM 1958 C CA . GLY A 1 254 ? -30.27093 26.98990 -30.06453 1.000 68.79856 253 GLY A CA 1
ATOM 1959 C C . GLY A 1 254 ? -30.45075 26.42788 -28.67121 1.000 68.68512 253 GLY A C 1
ATOM 1960 O O . GLY A 1 254 ? -30.39276 25.20854 -28.48409 1.000 68.51416 253 GLY A O 1
ATOM 1961 N N . ASP A 1 255 ? -30.67783 27.28455 -27.67963 1.000 70.93393 25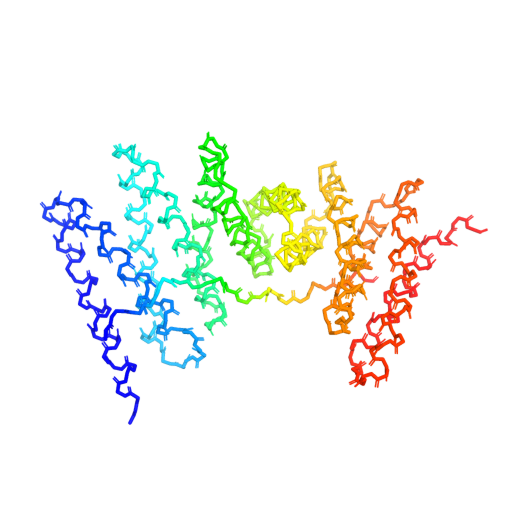4 ASP A N 1
ATOM 1962 C CA . ASP A 1 255 ? -30.81069 26.78913 -26.31529 1.000 74.17812 254 ASP A CA 1
ATOM 1963 C C . ASP A 1 255 ? -31.67426 27.71856 -25.47381 1.000 76.57166 254 ASP A C 1
ATOM 1964 O O . ASP A 1 255 ? -31.53150 28.94605 -25.53212 1.000 80.39541 254 ASP A O 1
ATOM 1969 N N . ASP A 1 256 ? -32.56142 27.12517 -24.68727 1.000 74.02324 255 ASP A N 1
ATOM 1970 C CA . ASP A 1 256 ? -33.28916 27.83292 -23.65085 1.000 73.10837 255 ASP A CA 1
ATOM 1971 C C . ASP A 1 256 ? -32.69032 27.45431 -22.29845 1.000 74.69581 255 ASP A C 1
ATOM 1972 O O . ASP A 1 256 ? -31.61713 26.84366 -22.22328 1.000 72.15565 255 ASP A O 1
ATOM 1977 N N . GLU A 1 257 ? -33.38550 27.81716 -21.21931 1.000 71.85571 256 GLU A N 1
ATOM 1978 C CA . GLU A 1 257 ? -32.88166 27.47266 -19.89518 1.000 75.08555 256 GLU A CA 1
ATOM 1979 C C . GLU A 1 257 ? -32.89722 25.96308 -19.67824 1.000 79.42159 256 GLU A C 1
ATOM 1980 O O . GLU A 1 257 ? -32.08461 25.43852 -18.90806 1.000 76.70044 256 GLU A O 1
ATOM 1986 N N . GLU A 1 258 ? -33.79571 25.25086 -20.36540 1.000 88.21961 257 GLU A N 1
ATOM 1987 C CA . GLU A 1 258 ? -33.86736 23.79855 -20.23304 1.000 87.89254 257 GLU A CA 1
ATOM 1988 C C . GLU A 1 258 ? -32.70586 23.11870 -20.94588 1.000 81.94481 257 GLU A C 1
ATOM 1989 O O . GLU A 1 258 ? -32.12566 22.15786 -20.42639 1.000 84.45119 257 GLU A O 1
ATOM 1995 N N . ILE A 1 259 ? -32.35863 23.60149 -22.14018 1.000 77.44101 258 ILE A N 1
ATOM 1996 C CA . ILE A 1 259 ? -31.31101 22.96456 -22.93047 1.000 71.74945 258 ILE A CA 1
ATOM 1997 C C . ILE A 1 259 ? -29.93987 23.21530 -22.31307 1.000 72.02957 258 ILE A C 1
ATOM 1998 O O . ILE A 1 259 ? -29.08502 22.32250 -22.28975 1.000 70.01465 258 ILE A O 1
ATOM 2003 N N . VAL A 1 260 ? -29.70448 24.42447 -21.79672 1.000 74.35305 259 VAL A N 1
ATOM 2004 C CA . VAL A 1 260 ? -28.40812 24.69949 -21.18364 1.000 72.78386 259 VAL A CA 1
ATOM 2005 C C . VAL A 1 260 ? -28.21882 23.86084 -19.92536 1.000 69.98223 259 VAL A C 1
ATOM 2006 O O . VAL A 1 260 ? -27.09603 23.44602 -19.61555 1.000 71.07653 259 VAL A O 1
ATOM 2010 N N . GLU A 1 261 ? -29.29973 23.58437 -19.19017 1.000 72.22926 260 GLU A N 1
ATOM 2011 C CA . GLU A 1 261 ? -29.20036 22.71491 -18.02127 1.000 79.29258 260 GLU A CA 1
ATOM 2012 C C . GLU A 1 261 ? -28.71349 21.32624 -18.41494 1.000 75.78621 260 GLU A C 1
ATOM 2013 O O . GLU A 1 261 ? -27.75630 20.80106 -17.83395 1.000 72.32169 260 GLU A O 1
ATOM 2019 N N . LEU A 1 262 ? -29.36500 20.71752 -19.40922 1.000 75.03095 261 LEU A N 1
ATOM 2020 C CA . LEU A 1 262 ? -28.95777 19.39465 -19.86882 1.000 74.23137 261 LEU A CA 1
ATOM 2021 C C . LEU A 1 262 ? -27.56979 19.42174 -20.49473 1.000 70.77667 261 LEU A C 1
ATOM 2022 O O . LEU A 1 262 ? -26.80623 18.45885 -20.35466 1.000 74.39304 261 LEU A O 1
ATOM 2027 N N . ALA A 1 263 ? -27.22604 20.50884 -21.18891 1.000 68.14636 262 ALA A N 1
ATOM 2028 C CA . ALA A 1 263 ? -25.90261 20.60618 -21.79319 1.000 70.30957 262 ALA A CA 1
ATOM 2029 C C . ALA A 1 263 ? -24.81516 20.66421 -20.72889 1.000 72.93004 262 ALA A C 1
ATOM 2030 O O . ALA A 1 263 ? -23.78971 19.98290 -20.84504 1.000 67.87934 262 ALA A O 1
ATOM 2032 N N . LYS A 1 264 ? -25.02484 21.46620 -19.68103 1.000 71.05780 263 LYS A N 1
ATOM 2033 C CA . LYS A 1 264 ? -24.04435 21.54317 -18.60344 1.000 73.77112 263 LYS A CA 1
ATOM 2034 C C . LYS A 1 264 ? -23.84578 20.18699 -17.93987 1.000 75.63994 263 LYS A C 1
ATOM 2035 O O . LYS A 1 264 ? -22.70715 19.77009 -17.69625 1.000 78.79084 263 LYS A O 1
ATOM 2041 N N . GLU A 1 265 ? -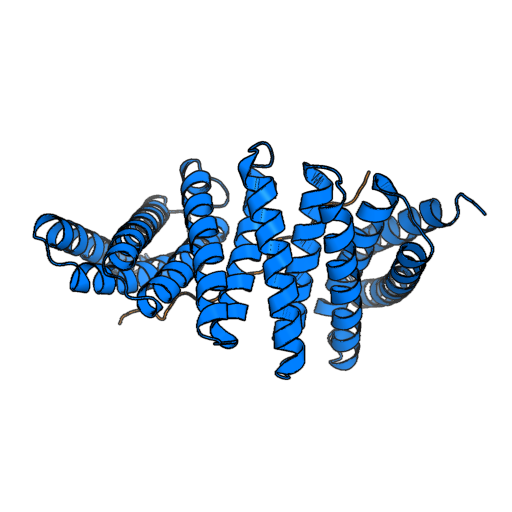24.94216 19.48280 -17.64240 1.000 75.26935 264 GLU A N 1
ATOM 2042 C CA . GLU A 1 265 ? -24.82709 18.15316 -17.05168 1.000 76.23770 264 GLU A CA 1
ATOM 2043 C C . GLU A 1 265 ? -24.06986 17.20773 -17.97377 1.000 71.34786 264 GLU A C 1
ATOM 2044 O O . GLU A 1 265 ? -23.21042 16.44237 -17.52063 1.000 68.43671 264 GLU A O 1
ATOM 2050 N N . ALA A 1 266 ? -24.37381 17.24832 -19.27345 1.000 68.91989 265 ALA A N 1
ATOM 2051 C CA . ALA A 1 266 ? -23.63932 16.42388 -20.22540 1.000 73.63255 265 ALA A CA 1
ATOM 2052 C C . ALA A 1 266 ? -22.18108 16.84361 -20.31161 1.000 77.13512 265 ALA A C 1
ATOM 2053 O O . ALA A 1 266 ? -21.30066 15.99835 -20.50328 1.000 78.76325 265 ALA A O 1
ATOM 2055 N N . LEU A 1 267 ? -21.90733 18.13944 -20.16175 1.000 77.35555 266 LEU A N 1
ATOM 2056 C CA . LEU A 1 267 ? -20.53733 18.62591 -20.26486 1.000 78.07522 266 LEU A CA 1
ATOM 2057 C C . LEU A 1 267 ? -19.67788 18.10891 -19.11832 1.000 83.16822 266 LEU A C 1
ATOM 2058 O O . LEU A 1 267 ? -18.53844 17.67856 -19.33410 1.000 84.79369 266 LEU A O 1
ATOM 2063 N N . LYS A 1 268 ? -20.20436 18.14725 -17.89160 1.000 81.87053 267 LYS A N 1
ATOM 2064 C CA . LYS A 1 268 ? -19.47633 17.58524 -16.75948 1.000 84.76954 267 LYS A CA 1
ATOM 2065 C C . LYS A 1 268 ? -19.35821 16.07256 -16.87139 1.000 86.97509 267 LYS A C 1
ATOM 2066 O O . LYS A 1 268 ? -18.42754 15.47975 -16.31423 1.000 94.54436 267 LYS A O 1
ATOM 2072 N N . LEU A 1 269 ? -20.28873 15.43508 -17.58148 1.000 83.95842 268 LEU A N 1
ATOM 2073 C CA . LEU A 1 269 ? -20.18080 14.00292 -17.82961 1.000 84.11713 268 LEU A CA 1
ATOM 2074 C C . LEU A 1 269 ? -19.04220 13.69756 -18.79500 1.000 85.23183 268 LEU A C 1
ATOM 2075 O O . LEU A 1 269 ? -18.33375 12.69718 -18.63383 1.000 86.98677 268 LEU A O 1
ATOM 2080 N N . VAL A 1 270 ? -18.84542 14.55530 -19.79832 1.000 83.47618 269 VAL A N 1
ATOM 2081 C CA . VAL A 1 270 ? -17.81157 14.31042 -20.79916 1.000 85.47884 269 VAL A CA 1
ATOM 2082 C C . VAL A 1 270 ? -16.42603 14.54093 -20.20965 1.000 96.70502 269 VAL A C 1
ATOM 2083 O O . VAL A 1 270 ? -15.48607 13.78513 -20.48450 1.000 99.87151 269 VAL A O 1
ATOM 2087 N N . LYS A 1 271 ? -16.27392 15.58796 -19.39432 1.000 100.69456 270 LYS A N 1
ATOM 2088 C CA . LYS A 1 271 ? -14.99159 15.83527 -18.74257 1.000 105.89629 270 LYS A CA 1
ATOM 2089 C C . LYS A 1 271 ? -14.59066 14.67573 -17.84154 1.000 108.34380 270 LYS A C 1
ATOM 2090 O O . LYS A 1 271 ? -13.40050 14.35971 -17.72249 1.000 115.15167 270 LYS A O 1
ATOM 2096 N N . GLU A 1 272 ? -15.56241 14.02407 -17.20570 1.000 100.30179 271 GLU A N 1
ATOM 2097 C CA . GLU A 1 272 ? -15.23841 12.85086 -16.40113 1.000 103.41766 271 GLU A CA 1
ATOM 2098 C C . GLU A 1 272 ? -14.88857 11.65865 -17.28214 1.000 102.46862 271 GLU A C 1
ATOM 2099 O O . GLU A 1 272 ? -13.98178 10.88187 -16.95778 1.000 110.02149 271 GLU A O 1
ATOM 2105 N N . ALA A 1 273 ? -15.59184 11.50128 -18.40475 1.000 101.03040 272 ALA A N 1
ATOM 2106 C CA . ALA A 1 273 ? -15.28889 10.40095 -19.31180 1.000 100.16798 272 ALA A CA 1
ATOM 2107 C C . ALA A 1 273 ? -14.00305 10.64900 -20.08959 1.000 105.71085 272 ALA A C 1
ATOM 2108 O O . ALA A 1 273 ? -13.28235 9.69599 -20.40661 1.000 113.49094 272 ALA A O 1
ATOM 2110 N N . ALA A 1 274 ? -13.69887 11.91055 -20.41018 1.000 103.18193 273 ALA A N 1
ATOM 2111 C CA . ALA A 1 274 ? -12.42804 12.21482 -21.06097 1.000 104.94348 273 ALA A CA 1
ATOM 2112 C C . ALA A 1 274 ? -11.25207 11.89520 -20.14948 1.000 114.28953 273 ALA A C 1
ATOM 2113 O O . ALA A 1 274 ? -10.16593 11.55133 -20.63001 1.000 113.87544 273 ALA A O 1
ATOM 2115 N N . GLU A 1 275 ? -11.45027 12.00407 -18.83471 1.000 115.62490 274 GLU A N 1
ATOM 2116 C CA . GLU A 1 275 ? -10.43116 11.56786 -17.88807 1.000 118.28997 274 GLU A CA 1
ATOM 2117 C C . GLU A 1 275 ? -10.32033 10.04830 -17.86213 1.000 123.07053 274 GLU A C 1
ATOM 2118 O O . GLU A 1 275 ? -9.21222 9.50117 -17.81664 1.000 124.66898 274 GLU A O 1
ATOM 2124 N N . GLU A 1 276 ? -11.45994 9.35047 -17.89816 1.000 122.01766 275 GLU A N 1
ATOM 2125 C CA . GLU A 1 276 ? -11.44531 7.89271 -17.82502 1.000 125.38077 275 GLU A CA 1
ATOM 2126 C C . GLU A 1 276 ? -10.92822 7.26732 -19.11397 1.000 125.01422 275 GLU A C 1
ATOM 2127 O O . GLU A 1 276 ? -10.31430 6.19465 -19.07786 1.000 127.67084 275 GLU A O 1
ATOM 2133 N N . ALA A 1 277 ? -11.17310 7.91293 -20.25712 1.000 124.79267 276 ALA A N 1
ATOM 2134 C CA . ALA A 1 277 ? -10.69649 7.37955 -21.52821 1.000 124.20709 276 ALA A CA 1
ATOM 2135 C C . ALA A 1 277 ? -9.19695 7.57687 -21.69437 1.000 131.56577 276 ALA A C 1
ATOM 2136 O O . ALA A 1 277 ? -8.52861 6.74049 -22.31252 1.000 135.50498 276 ALA A O 1
ATOM 2138 N N . GLU A 1 278 ? -8.65179 8.67253 -21.16124 1.000 133.88651 277 GLU A N 1
ATOM 2139 C CA . GLU A 1 278 ? -7.21180 8.88300 -21.24534 1.000 137.96582 277 GLU A CA 1
ATOM 2140 C C . GLU A 1 278 ? -6.46926 7.94413 -20.30282 1.000 142.20885 277 GLU A C 1
ATOM 2141 O O . GLU A 1 278 ? -5.33985 7.53547 -20.59683 1.000 141.94039 277 GLU A O 1
ATOM 2147 N N . LYS A 1 279 ? -7.08899 7.58975 -19.17406 1.000 142.93954 278 LYS A N 1
ATOM 2148 C CA . LYS A 1 279 ? -6.54044 6.55100 -18.30777 1.000 144.49393 278 LYS A CA 1
ATOM 2149 C C . LYS A 1 279 ? -6.51240 5.20838 -19.02687 1.000 141.23788 278 LYS A C 1
ATOM 2150 O O . LYS A 1 279 ? -5.46395 4.56292 -19.13543 1.000 148.29500 278 LYS A O 1
ATOM 2156 N N . GLN A 1 280 ? -7.67093 4.77237 -19.52566 1.000 140.22271 279 GLN A N 1
ATOM 2157 C CA . GLN A 1 280 ? -7.75778 3.49471 -20.22332 1.000 140.19026 279 GLN A CA 1
ATOM 2158 C C . GLN A 1 280 ? -6.95315 3.50327 -21.51730 1.000 137.17912 279 GLN A C 1
ATOM 2159 O O . GLN A 1 280 ? -6.51033 2.44538 -21.97840 1.000 141.82911 279 GLN A O 1
ATOM 2165 N N . GLY A 1 281 ? -6.74827 4.67511 -22.11104 1.000 138.29163 280 GLY A N 1
ATOM 2166 C CA . GLY A 1 281 ? -5.96268 4.77321 -23.32481 1.000 138.27020 280 GLY A CA 1
ATOM 2167 C C . GLY A 1 281 ? -6.76632 4.56540 -24.59222 1.000 141.81098 280 GLY A C 1
ATOM 2168 O O . GLY A 1 281 ? -6.65471 3.52255 -25.24422 1.000 138.92937 280 GLY A O 1
ATOM 2169 N N . ASP A 1 282 ? -7.57806 5.55921 -24.95413 1.000 145.92063 281 ASP A N 1
ATOM 2170 C CA . ASP A 1 282 ? -8.39444 5.53619 -26.16914 1.000 142.56705 281 ASP A CA 1
ATOM 2171 C C . ASP A 1 282 ? -8.11552 6.84005 -26.91020 1.000 133.52074 281 ASP A C 1
ATOM 2172 O O . ASP A 1 282 ? -8.80808 7.83819 -26.69687 1.000 135.05601 281 ASP A O 1
ATOM 2177 N N . GLU A 1 283 ? -7.10449 6.82094 -27.78386 1.000 131.30122 282 GLU A N 1
ATOM 2178 C CA . GLU A 1 283 ? -6.63268 8.05563 -28.40566 1.000 131.21438 282 GLU A CA 1
ATOM 2179 C C . GLU A 1 283 ? -7.71305 8.70715 -29.25965 1.000 125.73762 282 GLU A C 1
ATOM 2180 O O . GLU A 1 283 ? -7.85972 9.93502 -29.25322 1.000 127.77099 282 GLU A O 1
ATOM 2186 N N . GLU A 1 284 ? -8.47841 7.90606 -30.00402 1.000 122.86810 283 GLU A N 1
ATOM 2187 C CA . GLU A 1 284 ? -9.49547 8.48133 -30.87810 1.000 119.13818 283 GLU A CA 1
ATOM 2188 C C . GLU A 1 284 ? -10.65792 9.05233 -30.07501 1.000 116.35669 283 GLU A C 1
ATOM 2189 O O . GLU A 1 284 ? -11.14628 10.14828 -30.37480 1.000 117.42997 283 GLU A O 1
ATOM 2195 N N . LEU A 1 285 ? -11.11254 8.33062 -29.04772 1.000 114.46903 284 LEU A N 1
ATOM 2196 C CA . LEU A 1 285 ? -12.20090 8.84376 -28.22291 1.000 108.08062 284 LEU A CA 1
ATOM 2197 C C . LEU A 1 285 ? -11.74943 10.00634 -27.34936 1.000 104.82821 284 LEU A C 1
ATOM 2198 O O . LEU A 1 285 ? -12.54724 10.90533 -27.06165 1.000 97.79214 284 LEU A O 1
ATOM 2203 N N . ARG A 1 286 ? -10.48458 10.01130 -26.92134 1.000 109.01961 285 ARG A N 1
ATOM 2204 C CA . ARG A 1 286 ? -9.99657 11.10717 -26.09043 1.000 105.77935 285 ARG A CA 1
ATOM 2205 C C . ARG A 1 286 ? -10.05396 12.43039 -26.84405 1.000 106.17466 285 ARG A C 1
ATOM 2206 O O . ARG A 1 286 ? -10.48165 13.45025 -26.29062 1.000 99.36077 285 ARG A O 1
ATOM 2214 N N . GLU A 1 287 ? -9.66103 12.42798 -28.11914 1.000 115.07965 286 GLU A N 1
ATOM 2215 C CA . GLU A 1 287 ? -9.64349 13.66032 -28.89736 1.000 110.99642 286 GLU A CA 1
ATOM 2216 C C . GLU A 1 287 ? -11.01097 14.03331 -29.45793 1.000 100.44499 286 GLU A C 1
ATOM 2217 O O . GLU A 1 287 ? -11.22555 15.20338 -29.79346 1.000 100.65576 286 GLU A O 1
ATOM 2223 N N . LYS A 1 288 ? -11.93968 13.07966 -29.56330 1.000 99.43561 287 LYS A N 1
ATOM 2224 C CA . LYS A 1 288 ? -13.30119 13.42835 -29.95407 1.000 90.73437 287 LYS A CA 1
ATOM 2225 C C . LYS A 1 288 ? -14.10237 13.98622 -28.78497 1.000 83.35109 287 LYS A C 1
ATOM 2226 O O . LYS A 1 288 ? -14.96839 14.84472 -28.98855 1.000 79.25883 287 LYS A O 1
ATOM 2232 N N . LEU A 1 289 ? -13.83202 13.52232 -27.56217 1.000 83.04661 288 LEU A N 1
ATOM 2233 C CA . LEU A 1 289 ? -14.48887 14.11064 -26.40062 1.000 77.26044 288 LEU A CA 1
ATOM 2234 C C . LEU A 1 289 ? -14.00426 15.53078 -26.14321 1.000 85.17768 288 LEU A C 1
ATOM 2235 O O . LEU A 1 289 ? -14.78516 16.37543 -25.69065 1.000 85.92441 288 LEU A O 1
ATOM 2240 N N . ARG A 1 290 ? -12.72824 15.81500 -26.41895 1.000 86.10040 289 ARG A N 1
ATOM 2241 C CA . ARG A 1 290 ? -12.25192 17.19071 -26.32043 1.000 83.56223 289 ARG A CA 1
ATOM 2242 C C . ARG A 1 290 ? -12.90851 18.06947 -27.37545 1.000 80.25582 289 ARG A C 1
ATOM 2243 O O . ARG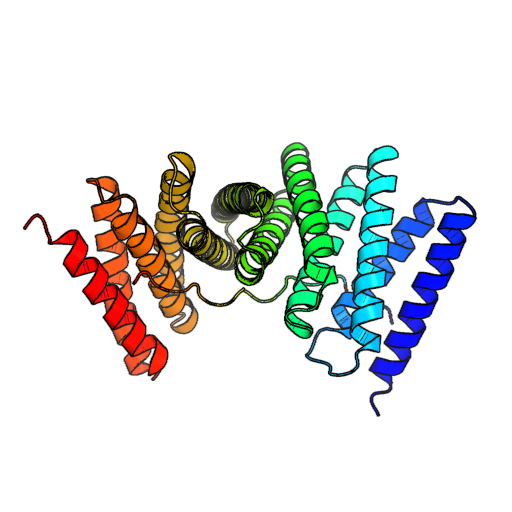 A 1 290 ? -13.26099 19.22237 -27.10023 1.000 81.36206 289 ARG A O 1
ATOM 2251 N N . TYR A 1 291 ? -13.07623 17.54171 -28.59007 1.000 78.29023 290 TYR A N 1
ATOM 2252 C CA . TYR A 1 291 ? -13.78036 18.28234 -29.63032 1.000 73.94115 290 TYR A CA 1
ATOM 2253 C C . TYR A 1 291 ? -15.19920 18.62333 -29.19098 1.000 75.39089 290 TYR A C 1
ATOM 2254 O O . TYR A 1 291 ? -15.65552 19.76067 -29.35341 1.000 71.59981 290 TYR A O 1
ATOM 2263 N N . LEU A 1 292 ? -15.91137 17.64688 -28.62372 1.000 71.61226 291 LEU A N 1
ATOM 2264 C CA . LEU A 1 292 ? -17.27319 17.89629 -28.16004 1.000 74.45987 291 LEU A CA 1
ATOM 2265 C C . LEU A 1 292 ? -17.29706 18.90186 -27.01789 1.000 74.62698 291 LEU A C 1
ATOM 2266 O O . LEU A 1 292 ? -18.08743 19.85203 -27.03101 1.000 75.26001 291 LEU A O 1
ATOM 2271 N N . SER A 1 293 ? -16.43994 18.70568 -26.01468 1.000 75.48098 292 SER A N 1
ATOM 2272 C CA . SER A 1 293 ? -16.46493 19.58134 -24.84807 1.000 77.14057 292 SER A CA 1
ATOM 2273 C C . SER A 1 293 ? -16.16184 21.02441 -25.23009 1.000 83.40038 292 SER A C 1
ATOM 2274 O O . SER A 1 293 ? -16.76473 21.95714 -24.68693 1.000 83.65408 292 SER A O 1
ATOM 2277 N N . GLU A 1 294 ? -15.23986 21.23054 -26.17173 1.000 92.43109 293 GLU A N 1
ATOM 2278 C CA . GLU A 1 294 ? -14.92210 22.58912 -26.59824 1.000 90.35780 293 GLU A CA 1
ATOM 2279 C C . GLU A 1 294 ? -16.04996 23.18058 -27.43284 1.000 88.38132 293 GLU A C 1
ATOM 2280 O O . GLU A 1 294 ? -16.45857 24.32703 -27.21640 1.000 88.65756 293 GLU A O 1
ATOM 2286 N N . ALA A 1 295 ? -16.56776 22.40858 -28.39159 1.000 77.97321 294 ALA A N 1
ATOM 2287 C CA . ALA A 1 295 ? -17.62848 22.91177 -29.25846 1.000 72.13274 294 ALA A CA 1
ATOM 2288 C C . ALA A 1 295 ? -18.87442 23.27365 -28.46063 1.000 72.75786 294 ALA A C 1
ATOM 2289 O O . ALA A 1 295 ? -19.55858 24.25425 -28.77619 1.000 74.85717 294 ALA A O 1
ATOM 2291 N N . VAL A 1 296 ? -19.18347 22.50018 -27.41817 1.000 71.88725 295 VAL A N 1
ATOM 2292 C CA . VAL A 1 296 ? -20.37639 22.78286 -26.62588 1.000 69.23626 295 VAL A CA 1
ATOM 2293 C C . VAL A 1 296 ? -20.16997 24.02457 -25.76637 1.000 70.77890 295 VAL A C 1
ATOM 2294 O O . VAL A 1 296 ? -21.08320 24.84564 -25.61488 1.000 72.49614 295 VAL A O 1
ATOM 2298 N N . ARG A 1 297 ? -18.97187 24.19116 -25.19653 1.000 72.12792 296 ARG A N 1
ATOM 2299 C CA . ARG A 1 297 ? -18.70586 25.38214 -24.39305 1.000 76.87804 296 ARG A CA 1
ATOM 2300 C C . ARG A 1 297 ? -18.77048 26.64955 -25.23594 1.000 71.02696 296 ARG A C 1
ATOM 2301 O O . ARG A 1 297 ? -19.29106 27.67612 -24.78523 1.000 69.56969 296 ARG A O 1
ATOM 2309 N N . GLU A 1 298 ? -18.25366 26.59572 -26.46416 1.000 67.09824 297 GLU A N 1
ATOM 2310 C CA . GLU A 1 298 ? -18.23958 27.78095 -27.31547 1.000 67.33644 297 GLU A CA 1
ATOM 2311 C C . GLU A 1 298 ? -19.65452 28.23556 -27.65332 1.000 67.69663 297 GLU A C 1
ATOM 2312 O O . GLU A 1 298 ? -19.93704 29.43925 -27.68354 1.000 70.38975 297 GLU A O 1
ATOM 2318 N N . TRP A 1 299 ? -20.56065 27.28548 -27.89189 1.000 74.26360 298 TRP A N 1
ATOM 2319 C CA . TRP A 1 299 ? -21.94354 27.62289 -28.21147 1.000 68.96662 298 TRP A CA 1
ATOM 2320 C C . TRP A 1 299 ? -22.71684 28.09666 -26.98679 1.000 69.92850 298 TRP A C 1
ATOM 2321 O O . TRP A 1 299 ? -23.51244 29.03779 -27.08248 1.000 73.63898 298 TRP A O 1
ATOM 2332 N N . ILE A 1 300 ? -22.50314 27.46691 -25.83074 1.000 70.96471 299 ILE A N 1
ATOM 2333 C CA . ILE A 1 300 ? -23.21745 27.89283 -24.62931 1.000 72.41767 299 ILE A CA 1
ATOM 2334 C C . ILE A 1 300 ? -22.78773 29.29274 -24.21337 1.000 79.48929 299 ILE A C 1
ATOM 2335 O O . ILE A 1 300 ? -23.61218 30.10847 -23.78172 1.000 93.79050 299 ILE A O 1
ATOM 2340 N N . GLU A 1 301 ? -21.49903 29.60291 -24.35481 1.000 89.22182 300 GLU A N 1
ATOM 2341 C CA . GLU A 1 301 ? -20.92765 30.83463 -23.82520 1.000 95.60379 300 GLU A CA 1
ATOM 2342 C C . GLU A 1 301 ? -20.86903 31.95899 -24.85618 1.000 109.34505 300 GLU A C 1
ATOM 2343 O O . GLU A 1 301 ? -19.98439 32.82250 -24.77008 1.000 124.04502 300 GLU A O 1
ATOM 2349 N N . ARG A 1 302 ? -21.78646 31.98359 -25.82703 1.000 108.06907 301 ARG A N 1
ATOM 2350 C CA . ARG A 1 302 ? -21.78790 33.05143 -26.82056 1.000 116.79423 301 ARG A CA 1
ATOM 2351 C C . ARG A 1 302 ? -22.56427 34.28163 -26.36908 1.000 137.52842 301 ARG A C 1
ATOM 2352 O O . ARG A 1 302 ? -22.28995 35.38466 -26.85753 1.000 142.01680 301 ARG A O 1
ATOM 2360 N N . ASN A 1 303 ? -23.51980 34.12404 -25.45182 1.000 150.28837 302 ASN A N 1
ATOM 2361 C CA . ASN A 1 303 ? -24.17040 35.27162 -24.83350 1.000 157.59872 302 ASN A CA 1
ATOM 2362 C C . ASN A 1 303 ? -23.37461 35.83399 -23.66273 1.000 163.41875 302 ASN A C 1
ATOM 2363 O O . ASN A 1 303 ? -23.72117 36.90681 -23.15638 1.000 160.00009 302 ASN A O 1
ATOM 2368 N N . ASP A 1 304 ? -22.32128 35.14291 -23.23522 1.000 150.39531 303 ASP A N 1
ATOM 2369 C CA . ASP A 1 304 ? -21.47553 35.58762 -22.13362 1.000 148.50121 303 ASP A CA 1
ATOM 2370 C C . ASP A 1 304 ? -20.67882 36.82793 -22.53047 1.000 147.42984 303 ASP A C 1
ATOM 2371 O O . ASP A 1 304 ? -20.67098 37.82933 -21.81367 1.000 141.56341 303 ASP A O 1
ATOM 2376 N N . PRO B 2 1 ? -28.86224 -29.55506 -35.24578 1.000 85.92573 -9 PRO B N 1
ATOM 2377 C CA . PRO B 2 1 ? -30.16951 -29.15706 -34.71478 1.000 85.76377 -9 PRO B CA 1
ATOM 2378 C C . PRO B 2 1 ? -30.66188 -27.84342 -35.30946 1.000 83.52131 -9 PRO B C 1
ATOM 2379 O O . PRO B 2 1 ? -30.04413 -27.30519 -36.22961 1.000 90.30559 -9 PRO B O 1
ATOM 2383 N N . LEU B 2 2 ? -31.76526 -27.33629 -34.78054 1.000 84.88905 -8 LEU B N 1
ATOM 2384 C CA . LEU B 2 2 ? -32.31324 -26.06869 -35.24945 1.000 79.69544 -8 LEU B CA 1
ATOM 2385 C C . LEU B 2 2 ? -31.73345 -24.92573 -34.42338 1.000 78.58039 -8 LEU B C 1
ATOM 2386 O O . LEU B 2 2 ? -31.76557 -24.98726 -33.18774 1.000 76.79465 -8 LEU B O 1
ATOM 2391 N N . PRO B 2 3 ? -31.19733 -23.88412 -35.05462 1.000 77.83952 -7 PRO B N 1
ATOM 2392 C CA . PRO B 2 3 ? -30.53453 -22.81282 -34.30153 1.000 66.79223 -7 PRO B CA 1
ATOM 2393 C C . PRO B 2 3 ? -31.53523 -22.01476 -33.48702 1.000 64.26632 -7 PRO B C 1
ATOM 2394 O O . PRO B 2 3 ? -32.74232 -22.04183 -33.77171 1.000 73.56698 -7 PRO B O 1
ATOM 2398 N N . PRO B 2 4 ? -31.07907 -21.30355 -32.45819 1.000 63.94175 -6 PRO B N 1
ATOM 2399 C CA . PRO B 2 4 ? -32.00837 -20.55087 -31.60772 1.000 66.00393 -6 PRO B CA 1
ATOM 2400 C C . PRO B 2 4 ? -32.63647 -19.38538 -32.35705 1.000 67.56712 -6 PRO B C 1
ATOM 2401 O O . PRO B 2 4 ? -32.23990 -19.02560 -33.46729 1.000 71.10002 -6 PRO B O 1
ATOM 2405 N N . LEU B 2 5 ? -33.64907 -18.79583 -31.72493 1.000 68.75318 -5 LEU B N 1
ATOM 2406 C CA . LEU B 2 5 ? -34.29920 -17.63166 -32.30201 1.000 66.87050 -5 LEU B CA 1
ATOM 2407 C C . LEU B 2 5 ? -33.29365 -16.48790 -32.43417 1.000 66.49712 -5 LEU B C 1
ATOM 2408 O O . LEU B 2 5 ? -32.35599 -16.38136 -31.63708 1.000 65.78975 -5 LEU B O 1
ATOM 2413 N N . PRO B 2 6 ? -33.45296 -15.63697 -33.44530 1.000 66.53046 -4 PRO B N 1
ATOM 2414 C CA . PRO B 2 6 ? -32.49007 -14.55056 -33.67991 1.000 59.51840 -4 PRO B CA 1
ATOM 2415 C C . PRO B 2 6 ? -32.32445 -13.67397 -32.45267 1.000 58.45662 -4 PRO B C 1
ATOM 2416 O O . PRO B 2 6 ? -33.31341 -13.18032 -31.89092 1.000 63.62876 -4 PRO B O 1
ATOM 2420 N N . PRO B 2 7 ? -31.09411 -13.46533 -32.00141 1.000 62.22798 -3 PRO B N 1
ATOM 2421 C CA . PRO B 2 7 ? -30.84777 -12.58881 -30.85348 1.000 63.71692 -3 PRO B CA 1
ATOM 2422 C C . PRO B 2 7 ? -30.89919 -11.12651 -31.28295 1.000 64.33373 -3 PRO B C 1
ATOM 2423 O O . PRO B 2 7 ? -31.00688 -10.79958 -32.46462 1.000 60.06615 -3 PRO B O 1
ATOM 2427 N N . LEU B 2 8 ? -30.81145 -10.24085 -30.29804 1.000 63.53150 -2 LEU B N 1
ATOM 2428 C CA . LEU B 2 8 ? -30.77699 -8.82370 -30.61409 1.000 62.38780 -2 LEU B CA 1
ATOM 2429 C C . LEU B 2 8 ? -29.46082 -8.48200 -31.31244 1.000 66.52293 -2 LEU B C 1
ATOM 2430 O O . LEU B 2 8 ? -28.40925 -9.03103 -30.96662 1.000 63.06751 -2 LEU B O 1
ATOM 2435 N N . PRO B 2 9 ? -29.49216 -7.60809 -32.31298 1.000 67.42277 -1 PRO B N 1
ATOM 2436 C CA . PRO B 2 9 ? -28.28433 -7.30025 -33.08566 1.000 58.71779 -1 PRO B CA 1
ATOM 2437 C C . PRO B 2 9 ? -27.35816 -6.39429 -32.29824 1.000 58.92899 -1 PRO B C 1
ATOM 2438 O O . PRO B 2 9 ? -27.78727 -5.74762 -31.33105 1.000 56.22940 -1 PRO B O 1
ATOM 2442 N N . PRO B 2 10 ? -26.08708 -6.30321 -32.68667 1.000 59.46876 0 PRO B N 1
ATOM 2443 C CA . PRO B 2 10 ? -25.18977 -5.35723 -32.02046 1.000 59.39135 0 PRO B CA 1
ATOM 2444 C C . PRO B 2 10 ? -25.65759 -3.92321 -32.21195 1.000 64.88394 0 PRO B C 1
ATOM 2445 O O . PRO B 2 10 ? -26.44659 -3.60388 -33.10598 1.000 58.16437 0 PRO B O 1
ATOM 2449 N N . LEU B 2 11 ? -25.16192 -3.05533 -31.33650 1.000 60.95339 1 LEU B N 1
ATOM 2450 C CA . LEU B 2 11 ? -25.52894 -1.65304 -31.38365 1.000 59.62000 1 LEU B CA 1
ATOM 2451 C C . LEU B 2 11 ? -24.96401 -0.99224 -32.64235 1.000 61.82168 1 LEU B C 1
ATOM 2452 O O . LEU B 2 11 ? -23.91867 -1.40156 -33.15471 1.000 62.10129 1 LEU B O 1
ATOM 2457 N N . PRO B 2 12 ? -25.64595 0.02070 -33.16825 1.000 61.58303 2 PRO B N 1
ATOM 2458 C CA . PRO B 2 12 ? -25.13048 0.74563 -34.33603 1.000 60.24570 2 PRO B CA 1
ATOM 2459 C C . PRO B 2 12 ? -23.92131 1.58551 -33.96718 1.000 57.87095 2 PRO B C 1
ATOM 2460 O O . PRO B 2 12 ? -23.67982 1.85476 -32.77994 1.000 54.43506 2 PRO B O 1
ATOM 2464 N N . PRO B 2 13 ? -23.13794 2.01963 -34.95517 1.000 56.38378 3 PRO B N 1
ATOM 2465 C CA . PRO B 2 13 ? -21.96545 2.85238 -34.66334 1.000 55.23320 3 PRO B CA 1
ATOM 2466 C C . PRO B 2 13 ? -22.35991 4.17287 -34.02163 1.000 59.71717 3 PRO B C 1
ATOM 2467 O O . PRO B 2 13 ? -23.52660 4.57134 -33.98990 1.000 61.85084 3 PRO B O 1
ATOM 2471 N N . LEU B 2 14 ? -21.34863 4.86514 -33.51124 1.000 62.18121 4 LEU B N 1
ATOM 2472 C CA . LEU B 2 14 ? -21.56975 6.18063 -32.93387 1.000 60.19420 4 LEU B CA 1
ATOM 2473 C C . LEU B 2 14 ? -21.92588 7.18496 -34.02982 1.000 56.50288 4 LEU B C 1
ATOM 2474 O O . LEU B 2 14 ? -21.41187 7.09454 -35.14943 1.000 55.48670 4 LEU B O 1
ATOM 2479 N N . PRO B 2 15 ? -22.79707 8.14615 -33.73853 1.000 58.76363 5 PRO B N 1
ATOM 2480 C CA . PRO B 2 15 ? -23.21090 9.12614 -34.75172 1.000 53.96855 5 PRO B CA 1
ATOM 2481 C C . PRO B 2 15 ? -22.14037 10.18267 -34.95392 1.000 52.71663 5 PRO B C 1
ATOM 2482 O O . PRO B 2 15 ? -21.29745 10.39570 -34.06917 1.000 54.18890 5 PRO B O 1
ATOM 2486 N N . PRO B 2 16 ? -22.14297 10.87315 -36.09530 1.000 53.42982 6 PRO B N 1
ATOM 2487 C CA . PRO B 2 16 ? -21.13279 11.91137 -36.33715 1.000 55.29861 6 PRO B CA 1
ATOM 2488 C C . PRO B 2 16 ? -21.40043 13.14783 -35.49197 1.000 55.56618 6 PRO B C 1
ATOM 2489 O O . PRO B 2 16 ? -22.42647 13.27114 -34.82609 1.000 48.56557 6 PRO B O 1
ATOM 2493 N N . LEU B 2 17 ? -20.45725 14.08484 -35.54132 1.000 63.49182 7 LEU B N 1
ATOM 2494 C CA . LEU B 2 17 ? -20.55659 15.27384 -34.71395 1.000 58.08387 7 LEU B CA 1
ATOM 2495 C C . LEU B 2 17 ? -20.87938 16.50130 -35.56095 1.000 57.25341 7 LEU B C 1
ATOM 2496 O O . LEU B 2 17 ? -20.53765 16.54879 -36.74766 1.000 53.95716 7 LEU B O 1
ATOM 2501 N N . PRO B 2 18 ? -21.53520 17.51475 -34.98410 1.000 60.02871 8 PRO B N 1
ATOM 2502 C CA . PRO B 2 18 ? -21.84775 18.70715 -35.76934 1.000 62.87815 8 PRO B CA 1
ATOM 2503 C C . PRO B 2 18 ? -20.58126 19.42422 -36.18281 1.000 65.21787 8 PRO B C 1
ATOM 2504 O O . PRO B 2 18 ? -19.56598 19.39637 -35.46190 1.000 58.84266 8 PRO B O 1
ATOM 2508 N N . PRO B 2 19 ? -20.57651 20.07396 -37.35665 1.000 63.80009 9 PRO B N 1
ATOM 2509 C CA . PRO B 2 19 ? -19.41570 20.76745 -37.91967 1.000 68.26260 9 PRO B CA 1
ATOM 2510 C C . PRO B 2 19 ? -18.78145 21.74219 -36.94043 1.000 64.57955 9 PRO B C 1
ATOM 2511 O O . PRO B 2 19 ? -19.12960 22.91568 -37.01197 1.000 70.73450 9 PRO B O 1
#

Solvent-accessible surface area: 15656 Å² total; per-residue (Å²): 250,70,104,92,37,99,107,14,41,103,67,0,106,71,6,26,155,105,0,146,84,8,93,159,160,54,60,84,99,100,1,6,92,8,0,42,37,0,0,3,1,0,1,104,2,1,79,134,105,30,155,64,107,64,7,18,86,8,0,27,67,0,0,104,19,0,19,52,0,2,118,34,1,113,174,82,43,54,88,108,73,15,8,74,0,0,36,0,0,0,0,0,0,9,16,1,16,92,24,51,31,111,39,141,75,1,42,107,18,0,39,66,0,1,78,22,0,12,84,1,0,145,33,1,133,160,75,53,62,90,94,90,6,13,68,2,0,7,0,0,0,8,0,0,2,33,0,2,50,66,42,7,135,44,118,88,2,32,111,15,0,31,88,0,1,90,16,0,19,83,0,0,118,46,1,66,151,81,46,85,56,115,50,0,15,62,0,0,8,0,0,0,0,0,0,0,41,0,3,78,51,52,28,48,60,141,66,8,18,86,10,0,35,83,0,0,102,17,0,16,32,0,0,142,32,1,126,156,102,62,60,71,90,39,13,7,83,0,0,8,0,0,4,0,0,0,2,15,1,2,38,65,71,15,48,73,152,96,6,33,102,20,0,105,81,1,13,122,21,0,75,80,0,13,122,48,0,92,132,73,47,40,131,114,35,71,95,77,1,111,100,0,1,89,21,6,93,118,96,22,104,133,139,150,161,98,16,101,95,2,63,44,4,57,44,16,110,51,1,46,32,6,155

Nearest PDB structures (foldseek):
  7ue2-assembly1_A  TM=1.003E+00  e=1.352E-31  synthetic construct
  8g9j-assembly1_A  TM=3.193E-01  e=2.886E-04  synthetic construct
  8fbj-assembly1_A  TM=2.541E-01  e=3.424E-04  synthetic construct
  8g9k-assembly1_A  TM=3.188E-01  e=1.814E-03  synthetic construct
  7mno-assembly2_B  TM=3.039E-01  e=6.342E-01  Homo sapiens

Secondary structure (DSSP, 8-state):
--HHHHHHHHHHHHHHHHHHHHHHHT-SHHHHHHHHHHHHHHHHHTSS----HHHHHHHHHHHHHHHHHHHHHHHHT-HHHHHHHHHHHHHHHHHHHHHH---STHHHHHHHHHHHHHHHHHHHHHHT-HHHHHHHHHHHHHHHHHHHHHT-S-HHHHHHHHHHHHHHHHHHHHHHHHS-HHHHHHHHHHHHHHHHHHHHHH---HHHHHHHHHHHHHHHHHHHHHHHTT-HHHHHHHHHHHHHHHHHHHHHH---HHHHHHHHHHHHHHHHHHHHHHHHT-HHHHHHHHHHHHHHHHHHTT--/-PPPPP-PPPPPPPPP---

Foldseek 3Di:
DDVVLVCLLVVLVVLLVVLVVCVVVPDLVVLLVSLVVNLVSLLVSLVDADDDPSSLVSLVSSLVSLLVSLVVVVVVPDLVSNLVSLLSNLSSLLSSCVHVPDDDCSLVSLVSSLVSLLVSLVVCVVVPDLVSLLSSLLSNLSSLLSNCVVPLVDPVSLVSLLSSLVSLLVSLVVCVVVPDLVSNLSSLLSNLSSLLSSCVRPNDDPSSLVSLLSSLVSLLVSLVVVVVVVPLPSNQSSLLSNLSSLLSNCVRVNDDPSSVVSNVSSLVSLVVSLVSCVVVPDVVSNVSSVVSNVSSCCSVPPVD/DDDDDDDDDDDDDDDDDDD

B-factor: mean 86.93, std 26.48, range [47.48, 165.36]